Protein AF-A0A352PL36-F1 (afdb_monomer_lite)

Structure (mmCIF, N/CA/C/O backbone):
data_AF-A0A352PL36-F1
#
_entry.id   AF-A0A352PL36-F1
#
loop_
_atom_site.group_PDB
_atom_site.id
_atom_site.type_symbol
_atom_site.label_atom_id
_atom_site.label_alt_id
_atom_site.label_comp_id
_atom_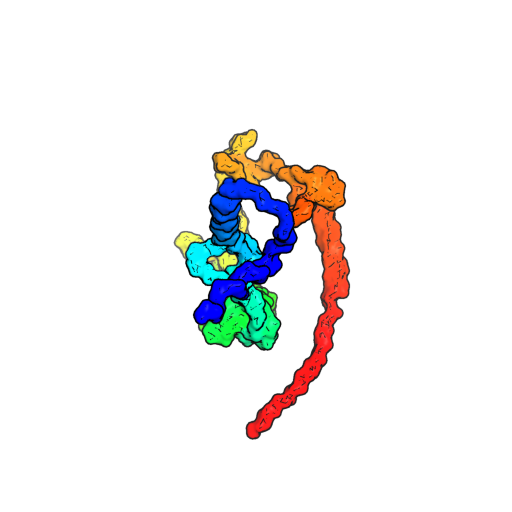site.label_asym_id
_atom_site.label_entity_id
_atom_site.label_seq_id
_atom_site.pdbx_PDB_ins_code
_atom_site.Cartn_x
_atom_site.Cartn_y
_atom_site.Cartn_z
_atom_site.occupancy
_atom_site.B_iso_or_equiv
_atom_site.auth_seq_id
_atom_site.auth_comp_id
_atom_site.auth_asym_id
_atom_site.auth_atom_id
_atom_site.pdbx_PDB_model_num
ATOM 1 N N . MET A 1 1 ? -59.234 -20.095 -55.757 1.00 45.38 1 MET A N 1
ATOM 2 C CA . MET A 1 1 ? -58.600 -19.183 -54.781 1.00 45.38 1 MET A CA 1
ATOM 3 C C . MET A 1 1 ? -58.686 -19.813 -53.395 1.00 45.38 1 MET A C 1
ATOM 5 O O . MET A 1 1 ? -59.510 -19.426 -52.582 1.00 45.38 1 MET A O 1
ATOM 9 N N . GLN A 1 2 ? -57.888 -20.856 -53.171 1.00 44.53 2 GLN A N 1
ATOM 10 C CA . GLN A 1 2 ? -57.700 -21.508 -51.876 1.00 44.53 2 GLN A CA 1
ATOM 11 C C . GLN A 1 2 ? -56.261 -21.219 -51.458 1.00 44.53 2 GLN A C 1
ATOM 13 O O . GLN A 1 2 ? -55.352 -21.475 -52.244 1.00 44.53 2 GLN A O 1
ATOM 18 N N . GLY A 1 3 ? -56.061 -20.679 -50.257 1.00 46.00 3 GLY A N 1
ATOM 19 C CA . GLY A 1 3 ? -54.732 -20.595 -49.653 1.00 46.00 3 GLY A CA 1
ATOM 20 C C . GLY A 1 3 ? -54.421 -19.266 -48.982 1.00 46.00 3 GLY A C 1
ATOM 21 O O . GLY A 1 3 ? -53.590 -18.539 -49.501 1.00 46.00 3 GLY A O 1
ATOM 22 N N . GLN A 1 4 ? -55.032 -18.981 -47.824 1.00 44.59 4 GLN A N 1
ATOM 23 C CA . GLN A 1 4 ? -54.500 -18.037 -46.821 1.00 44.59 4 GLN A CA 1
ATOM 24 C C . GLN A 1 4 ? -54.999 -18.350 -45.393 1.00 44.59 4 GLN A C 1
ATOM 26 O O . GLN A 1 4 ? -55.425 -17.455 -44.675 1.00 44.59 4 GLN A O 1
ATOM 31 N N . GLU A 1 5 ? -54.947 -19.607 -44.934 1.00 44.19 5 GLU A N 1
ATOM 32 C CA . GLU A 1 5 ? -55.403 -19.914 -43.560 1.00 44.19 5 GLU A CA 1
ATOM 33 C C . GLU A 1 5 ? -54.558 -20.963 -42.819 1.00 44.19 5 GLU A C 1
ATOM 35 O O . GLU A 1 5 ? -55.072 -21.825 -42.115 1.00 44.19 5 GLU A O 1
ATOM 40 N N . GLN A 1 6 ? -53.227 -20.910 -42.958 1.00 48.66 6 GLN A N 1
ATOM 41 C CA . GLN A 1 6 ? -52.334 -21.861 -42.269 1.00 48.66 6 GLN A CA 1
ATOM 42 C C . GLN A 1 6 ? -51.060 -21.255 -41.653 1.00 48.66 6 GLN A C 1
ATOM 44 O O . GLN A 1 6 ? -50.115 -21.978 -41.354 1.00 48.66 6 GLN A O 1
ATOM 49 N N . ALA A 1 7 ? -51.035 -19.948 -41.369 1.00 48.19 7 ALA A N 1
ATOM 50 C CA . ALA A 1 7 ? -49.842 -19.270 -40.835 1.00 48.19 7 ALA A CA 1
ATOM 51 C C . ALA A 1 7 ? -49.940 -18.792 -39.367 1.00 48.19 7 ALA A C 1
ATOM 53 O O . ALA A 1 7 ? -49.218 -17.878 -38.979 1.00 48.19 7 ALA A O 1
ATOM 54 N N . ALA A 1 8 ? -50.798 -19.382 -38.523 1.00 48.72 8 ALA A N 1
ATOM 55 C CA . ALA A 1 8 ? -50.985 -18.896 -37.143 1.00 48.72 8 ALA A CA 1
ATOM 56 C C . ALA A 1 8 ? -51.117 -19.996 -36.072 1.00 48.72 8 ALA A C 1
ATOM 58 O O . ALA A 1 8 ? -51.978 -19.901 -35.193 1.00 48.72 8 ALA A O 1
ATOM 59 N N . LYS A 1 9 ? -50.288 -21.052 -36.112 1.00 46.72 9 LYS A N 1
ATOM 60 C CA . LYS A 1 9 ? -50.357 -22.104 -35.075 1.00 46.72 9 LYS A CA 1
ATOM 61 C C . LYS A 1 9 ? -49.126 -22.377 -34.214 1.00 46.72 9 LYS A C 1
ATOM 63 O O . LYS A 1 9 ? -49.327 -22.985 -33.175 1.00 46.72 9 LYS A O 1
ATOM 68 N N . ASN A 1 10 ? -47.929 -21.849 -34.482 1.00 45.78 10 ASN A N 1
ATOM 69 C CA . ASN A 1 10 ? -46.760 -22.219 -33.662 1.00 45.78 10 ASN A CA 1
ATOM 70 C C . ASN A 1 10 ? -46.005 -21.011 -33.082 1.00 45.78 10 ASN A C 1
ATOM 72 O O . ASN A 1 10 ? -44.947 -20.632 -33.575 1.00 45.78 10 ASN A O 1
ATOM 76 N N . CYS A 1 11 ? -46.524 -20.433 -31.991 1.00 43.16 11 CYS A N 1
ATOM 77 C CA . CYS A 1 11 ? -45.718 -19.630 -31.065 1.00 43.16 11 CYS A CA 1
ATOM 78 C C . CYS A 1 11 ? -45.259 -20.544 -29.917 1.00 43.16 11 CYS A C 1
ATOM 80 O O . CYS A 1 11 ? -46.015 -20.826 -28.993 1.00 43.16 11 CYS A O 1
ATOM 82 N N . VAL A 1 12 ? -44.024 -21.039 -30.008 1.00 50.44 12 VAL A N 1
ATOM 83 C CA . VAL A 1 12 ? -43.451 -22.107 -29.158 1.00 50.44 12 VAL A CA 1
ATOM 84 C C . VAL A 1 12 ? -43.180 -21.667 -27.704 1.00 50.44 12 VAL A C 1
ATOM 86 O O . VAL A 1 12 ? -42.815 -22.483 -26.868 1.00 50.44 12 VAL A O 1
ATOM 89 N N . TYR A 1 13 ? -43.380 -20.392 -27.357 1.00 50.03 13 TYR A N 1
ATOM 90 C CA . TYR A 1 13 ? -43.020 -19.865 -26.032 1.00 50.03 13 TYR A CA 1
ATOM 91 C C . TYR A 1 13 ? -44.170 -19.752 -25.023 1.00 50.03 13 TYR A C 1
ATOM 93 O O . TYR A 1 13 ? -43.923 -19.390 -23.873 1.00 50.03 13 TYR A O 1
ATOM 101 N N . CYS A 1 14 ? -45.400 -20.095 -25.407 1.00 42.59 14 CYS A N 1
ATOM 102 C CA . CYS A 1 14 ? -46.564 -20.004 -24.528 1.00 42.59 14 CYS A CA 1
ATOM 103 C C . CYS A 1 14 ? -47.274 -21.363 -24.489 1.00 42.59 14 CYS A C 1
ATOM 105 O O . CYS A 1 14 ? -48.174 -21.611 -25.286 1.00 42.59 14 CYS A O 1
ATOM 107 N N . GLY A 1 15 ? -46.858 -22.257 -23.590 1.00 44.31 15 GLY A N 1
ATOM 108 C CA . GLY A 1 15 ? -47.554 -23.520 -23.324 1.00 44.31 15 GLY A CA 1
ATOM 109 C C . GLY A 1 15 ? -48.885 -23.287 -22.605 1.00 44.31 15 GLY A C 1
ATOM 110 O O . GLY A 1 15 ? -48.986 -23.546 -21.413 1.00 44.31 15 GLY A O 1
ATOM 111 N N . PHE A 1 16 ? -49.874 -22.749 -23.316 1.00 45.00 16 PHE A N 1
ATOM 112 C CA . PHE A 1 16 ? -51.250 -22.603 -22.848 1.00 45.00 16 PHE A CA 1
ATOM 113 C C . PHE A 1 16 ? -52.174 -23.330 -23.827 1.00 45.00 16 PHE A C 1
ATOM 115 O O . PHE A 1 16 ? -52.354 -22.893 -24.967 1.00 45.00 16 PHE A O 1
ATOM 122 N N . GLU A 1 17 ? -52.725 -24.459 -23.382 1.00 42.03 17 GLU A N 1
ATOM 123 C CA . GLU A 1 17 ? -53.805 -25.160 -24.073 1.00 42.03 17 GLU A CA 1
ATOM 124 C C . GLU A 1 17 ? -55.061 -24.278 -24.052 1.00 42.03 17 GLU A C 1
ATOM 126 O O . GLU A 1 17 ? -55.453 -23.721 -23.024 1.00 42.03 17 GLU A O 1
ATOM 131 N N . ARG A 1 18 ? -55.620 -24.061 -25.244 1.00 51.69 18 ARG A N 1
ATOM 132 C CA . ARG A 1 18 ? -56.802 -23.237 -25.490 1.00 51.69 18 ARG A CA 1
ATOM 133 C C . ARG A 1 18 ? -58.032 -24.116 -25.329 1.00 51.69 18 ARG A C 1
ATOM 135 O O . ARG A 1 18 ? -58.375 -24.740 -26.317 1.00 51.69 18 ARG A O 1
ATOM 142 N N . ASP A 1 19 ? -58.703 -24.107 -24.183 1.00 46.19 19 ASP A N 1
ATOM 143 C CA . ASP A 1 19 ? -60.103 -24.571 -24.152 1.00 46.19 19 ASP A CA 1
ATOM 144 C C . ASP A 1 19 ? -61.053 -23.768 -23.247 1.00 46.19 19 ASP A C 1
ATOM 146 O O . ASP A 1 19 ? -62.258 -23.935 -23.364 1.00 46.19 19 ASP A O 1
ATOM 150 N N . ASP A 1 20 ? -60.586 -22.773 -22.483 1.00 46.41 20 ASP A N 1
ATOM 151 C CA . ASP A 1 20 ? -61.491 -21.907 -21.708 1.00 46.41 20 ASP A CA 1
ATOM 152 C C . ASP A 1 20 ? -61.190 -20.415 -21.905 1.00 46.41 20 ASP A C 1
ATOM 154 O O . ASP A 1 20 ? -60.417 -19.804 -21.167 1.00 46.41 20 ASP A O 1
ATOM 158 N N . MET A 1 21 ? -61.836 -19.780 -22.890 1.00 44.69 21 MET A N 1
ATOM 159 C CA . MET A 1 21 ? -61.968 -18.317 -22.913 1.00 44.69 21 MET A CA 1
ATOM 160 C C . MET A 1 21 ? -63.363 -17.852 -23.352 1.00 44.69 21 MET A C 1
ATOM 162 O O . MET A 1 21 ? -63.732 -17.919 -24.523 1.00 44.69 21 MET A O 1
ATOM 166 N N . LYS A 1 22 ? -64.096 -17.279 -22.386 1.00 44.59 22 LYS A N 1
ATOM 167 C CA . LYS A 1 22 ? -65.152 -16.262 -22.566 1.00 44.59 22 LYS A CA 1
ATOM 168 C C . LYS A 1 22 ? -64.548 -14.838 -22.424 1.00 44.59 22 LYS A C 1
ATOM 170 O O . LYS A 1 22 ? -63.419 -14.715 -21.953 1.00 44.59 22 LYS A O 1
ATOM 175 N N . PRO A 1 23 ? -65.222 -13.761 -22.886 1.00 58.69 23 PRO A N 1
ATOM 176 C CA . PRO A 1 23 ? -64.568 -12.824 -23.804 1.00 58.69 23 PRO A CA 1
ATOM 177 C C . PRO A 1 23 ? -64.153 -11.435 -23.252 1.00 58.69 23 PRO A C 1
ATOM 179 O O . PRO A 1 23 ? -64.737 -10.880 -22.328 1.00 58.69 23 PRO A O 1
ATOM 182 N N . ALA A 1 24 ? -63.184 -10.856 -23.976 1.00 52.97 24 ALA A N 1
ATOM 183 C CA . ALA A 1 24 ? -63.159 -9.492 -24.542 1.00 52.97 24 ALA A CA 1
ATOM 184 C C . ALA A 1 24 ? -62.523 -8.269 -23.842 1.00 52.97 24 ALA A C 1
ATOM 186 O O . ALA A 1 24 ? -62.337 -7.283 -24.549 1.00 52.97 24 ALA A O 1
ATOM 187 N N . TRP A 1 25 ? -62.067 -8.275 -22.582 1.00 48.81 25 TRP A N 1
ATOM 188 C CA . TRP A 1 25 ? -61.448 -7.045 -22.008 1.00 48.81 25 TRP A CA 1
ATOM 189 C C . TRP A 1 25 ? -59.988 -7.151 -21.536 1.00 48.81 25 TRP A C 1
ATOM 191 O O . TRP A 1 25 ? -59.356 -6.137 -21.245 1.00 48.81 25 TRP A O 1
ATOM 201 N N . THR A 1 26 ? -59.377 -8.336 -21.543 1.00 52.84 26 THR A N 1
ATOM 202 C CA . THR A 1 26 ? -58.004 -8.537 -21.028 1.00 52.84 26 THR A CA 1
ATOM 203 C C . THR A 1 26 ? -56.895 -8.439 -22.085 1.00 52.84 26 THR A C 1
ATOM 205 O O . THR A 1 26 ? -55.716 -8.357 -21.738 1.00 52.84 26 THR A O 1
ATOM 208 N N . GLY A 1 27 ? -57.239 -8.372 -23.377 1.00 50.94 27 GLY A N 1
ATOM 209 C CA . GLY A 1 27 ? -56.257 -8.377 -24.471 1.00 50.94 27 GLY A CA 1
ATOM 210 C C . GLY A 1 27 ? -55.422 -7.094 -24.604 1.00 50.94 27 GLY A C 1
ATOM 211 O O . GLY A 1 27 ? -54.246 -7.155 -24.964 1.00 50.94 27 GLY A O 1
ATOM 212 N N . ILE A 1 28 ? -55.987 -5.927 -24.274 1.00 54.34 28 ILE A N 1
ATOM 213 C CA . ILE A 1 28 ? -55.302 -4.635 -24.477 1.00 54.34 28 ILE A CA 1
ATOM 214 C C . ILE A 1 28 ? -54.266 -4.366 -23.367 1.00 54.34 28 ILE A C 1
ATOM 216 O O . ILE A 1 28 ? -53.160 -3.903 -23.653 1.00 54.34 28 ILE A O 1
ATOM 220 N N . LEU A 1 29 ? -54.555 -4.745 -22.115 1.00 53.50 29 LEU A N 1
ATOM 221 C CA . LEU A 1 29 ? -53.606 -4.613 -20.998 1.00 53.50 29 LEU A CA 1
ATOM 222 C C . LEU A 1 29 ? -52.432 -5.602 -21.096 1.00 53.50 29 LEU A C 1
ATOM 224 O O . LEU A 1 29 ? -51.298 -5.239 -20.774 1.00 53.50 29 LEU A O 1
ATOM 228 N N . ALA A 1 30 ? -52.662 -6.808 -21.626 1.00 53.59 30 ALA A N 1
ATOM 229 C CA . ALA A 1 30 ? -51.597 -7.787 -21.853 1.00 53.59 30 ALA A CA 1
ATOM 230 C C . ALA A 1 30 ? -50.553 -7.291 -22.876 1.00 53.59 30 ALA A C 1
ATOM 232 O O . ALA A 1 30 ? -49.354 -7.531 -22.716 1.00 53.59 30 ALA A O 1
ATOM 233 N N . CYS A 1 31 ? -50.975 -6.522 -23.885 1.00 53.22 31 CYS A N 1
ATOM 234 C CA . CYS A 1 31 ? -50.074 -6.006 -24.917 1.00 53.22 31 CYS A CA 1
ATOM 235 C C . CYS A 1 31 ? -49.221 -4.816 -24.420 1.00 53.22 31 CYS A C 1
ATOM 237 O O . CYS A 1 31 ? -48.030 -4.721 -24.734 1.00 53.22 31 CYS A O 1
ATOM 239 N N . ALA A 1 32 ? -49.782 -3.947 -23.569 1.00 58.84 32 ALA A N 1
ATOM 240 C CA . ALA A 1 32 ? -49.046 -2.842 -22.948 1.00 58.84 32 ALA A CA 1
ATOM 241 C C . ALA A 1 32 ? -48.021 -3.329 -21.904 1.00 58.84 32 ALA A C 1
ATOM 243 O O . ALA A 1 32 ? -46.873 -2.877 -21.913 1.00 58.84 32 ALA A O 1
ATOM 244 N N . ALA A 1 33 ? -48.384 -4.308 -21.065 1.00 58.31 33 ALA A N 1
ATOM 245 C CA . ALA A 1 33 ? -47.464 -4.915 -20.100 1.00 58.31 33 ALA A CA 1
ATOM 246 C C . ALA A 1 33 ? -46.297 -5.640 -20.794 1.00 58.31 33 ALA A C 1
ATOM 248 O O . ALA A 1 33 ? -45.146 -5.506 -20.375 1.00 58.31 33 ALA A O 1
ATOM 249 N N . CYS A 1 34 ? -46.553 -6.322 -21.916 1.00 54.84 34 CYS A N 1
ATOM 250 C CA . CYS A 1 34 ? -45.500 -6.978 -22.691 1.00 54.84 34 CYS A CA 1
ATOM 251 C C . CYS A 1 34 ? -44.537 -5.965 -23.345 1.00 54.84 34 CYS A C 1
ATOM 253 O O . CYS A 1 34 ? -43.327 -6.199 -23.388 1.00 54.84 34 CYS A O 1
ATOM 255 N N . ARG A 1 35 ? -45.034 -4.794 -23.779 1.00 59.81 35 ARG A N 1
ATOM 256 C CA . ARG A 1 35 ? -44.193 -3.683 -24.264 1.00 59.81 35 ARG A CA 1
ATOM 257 C C . ARG A 1 35 ? -43.345 -3.054 -23.153 1.00 59.81 35 ARG A C 1
ATOM 259 O O . ARG A 1 35 ? -42.184 -2.739 -23.403 1.00 59.81 35 ARG A O 1
ATOM 266 N N . ILE A 1 36 ? -43.873 -2.921 -21.934 1.00 62.84 36 ILE A N 1
ATOM 267 C CA . ILE A 1 36 ? -43.121 -2.409 -20.773 1.00 62.84 36 ILE A CA 1
ATOM 268 C C . ILE A 1 36 ? -42.044 -3.409 -20.328 1.00 62.84 36 ILE A C 1
ATOM 270 O O . ILE A 1 36 ? -40.911 -3.004 -20.083 1.00 62.84 36 ILE A O 1
ATOM 274 N N . ILE A 1 37 ? -42.336 -4.714 -20.306 1.00 60.31 37 ILE A N 1
ATOM 275 C CA . ILE A 1 37 ? -41.343 -5.758 -19.997 1.00 60.31 37 ILE A CA 1
ATOM 276 C C . ILE A 1 37 ? -40.229 -5.780 -21.059 1.00 60.31 37 ILE A C 1
ATOM 278 O O . ILE A 1 37 ? -39.050 -5.830 -20.709 1.00 60.31 37 ILE A O 1
ATOM 282 N N . LEU A 1 38 ? -40.563 -5.640 -22.348 1.00 56.88 38 LEU A N 1
ATOM 283 C CA . LEU A 1 38 ? -39.568 -5.524 -23.424 1.00 56.88 38 LEU A CA 1
ATOM 284 C C . LEU A 1 38 ? -38.726 -4.240 -23.330 1.00 56.88 38 LEU A C 1
ATOM 286 O O . LEU A 1 38 ? -37.534 -4.265 -23.646 1.00 56.88 38 LEU A O 1
ATOM 290 N N . LEU A 1 39 ? -39.304 -3.129 -22.864 1.00 57.22 39 LEU A N 1
ATOM 291 C CA . LEU A 1 39 ? -38.561 -1.896 -22.598 1.00 57.22 39 LEU A CA 1
ATOM 292 C C . LEU A 1 39 ? -37.648 -2.037 -21.370 1.00 57.22 39 LEU A C 1
ATOM 294 O O . LEU A 1 39 ? -36.491 -1.634 -21.442 1.00 57.22 39 LEU A O 1
ATOM 298 N N . LEU A 1 40 ? -38.086 -2.689 -20.290 1.00 54.28 40 LEU A N 1
ATOM 299 C CA . LEU A 1 40 ? -37.265 -2.920 -19.093 1.00 54.28 40 LEU A CA 1
ATOM 300 C C . LEU A 1 40 ? -36.095 -3.889 -19.345 1.00 54.28 40 LEU A C 1
ATOM 302 O O . LEU A 1 40 ? -35.005 -3.678 -18.814 1.00 54.28 40 LEU A O 1
ATOM 306 N N . VAL A 1 41 ? -36.252 -4.882 -20.229 1.00 53.03 41 VAL A N 1
ATOM 307 C CA . VAL A 1 41 ? -35.139 -5.745 -20.686 1.00 53.03 41 VAL A CA 1
ATOM 308 C C . VAL A 1 41 ? -34.099 -4.951 -21.497 1.00 53.03 41 VAL A C 1
ATOM 310 O O . VAL A 1 41 ? -32.911 -5.282 -21.473 1.00 53.03 41 VAL A O 1
ATOM 313 N N . LYS A 1 42 ? -34.501 -3.853 -22.150 1.00 52.34 42 LYS A N 1
ATOM 314 C CA . LYS A 1 42 ? -33.605 -2.959 -22.905 1.00 52.34 42 LYS A CA 1
ATOM 315 C C . LYS A 1 42 ? -32.743 -2.044 -22.019 1.00 52.34 42 LYS A C 1
ATOM 317 O O . LYS A 1 42 ? -31.717 -1.566 -22.492 1.00 52.34 42 LYS A O 1
ATOM 322 N N . PHE A 1 43 ? -33.096 -1.836 -20.746 1.00 54.53 43 PHE A N 1
ATOM 323 C CA . PHE A 1 43 ? -32.428 -0.866 -19.857 1.00 54.53 43 PHE A CA 1
ATOM 324 C C . PHE A 1 43 ? -31.433 -1.461 -18.842 1.00 54.53 43 PHE A C 1
ATOM 326 O O . PHE A 1 43 ? -30.885 -0.728 -18.020 1.00 54.53 43 PHE A O 1
ATOM 333 N N . GLY A 1 44 ? -31.135 -2.764 -18.899 1.00 56.06 44 GLY A N 1
ATOM 334 C CA . GLY A 1 44 ? -30.363 -3.435 -17.843 1.00 56.06 44 GLY A CA 1
ATOM 335 C C . GLY A 1 44 ? -29.281 -4.412 -18.293 1.00 56.06 44 GLY A C 1
ATOM 336 O O . GLY A 1 44 ? -28.876 -5.249 -17.486 1.00 56.06 44 GLY A O 1
ATOM 337 N N . LEU A 1 45 ? -28.806 -4.362 -19.542 1.00 64.19 45 LEU A N 1
ATOM 338 C CA . LEU A 1 45 ? -27.765 -5.285 -20.012 1.00 64.19 45 LEU A CA 1
ATOM 339 C C . LEU A 1 45 ? -26.404 -4.924 -19.400 1.00 64.19 45 LEU A C 1
ATOM 341 O O . LEU A 1 45 ? -25.568 -4.236 -19.981 1.00 64.19 45 LEU A O 1
ATOM 345 N N . ARG A 1 46 ? -26.192 -5.399 -18.172 1.00 66.50 46 ARG A N 1
ATOM 346 C CA . ARG A 1 46 ? -24.879 -5.479 -17.543 1.00 66.50 46 ARG A CA 1
ATOM 347 C C . ARG A 1 46 ? -24.042 -6.503 -18.304 1.00 66.50 46 ARG A C 1
ATOM 349 O O . ARG A 1 46 ? -24.543 -7.561 -18.680 1.00 66.50 46 ARG A O 1
ATOM 356 N N . CYS A 1 47 ? -22.761 -6.207 -18.499 1.00 65.69 47 CYS A N 1
ATOM 357 C CA . CYS A 1 47 ? -21.811 -7.178 -19.035 1.00 65.69 47 CYS A CA 1
ATOM 358 C C . CYS A 1 47 ? -21.874 -8.485 -18.228 1.00 65.69 47 CYS A C 1
ATOM 360 O O . CYS A 1 47 ? -21.733 -8.456 -17.005 1.00 65.69 47 CYS A O 1
ATOM 362 N N . ALA A 1 48 ? -22.037 -9.624 -18.902 1.00 64.44 48 ALA A N 1
ATOM 363 C CA . ALA A 1 48 ? -22.163 -10.935 -18.265 1.00 64.44 48 ALA A CA 1
ATOM 364 C C . ALA A 1 48 ? -20.922 -11.324 -17.439 1.00 64.44 48 ALA A C 1
ATOM 366 O O . ALA A 1 48 ? -21.028 -12.102 -16.494 1.00 64.44 48 ALA A O 1
ATOM 367 N N . LEU A 1 49 ? -19.751 -10.762 -17.767 1.00 60.16 49 LEU A N 1
ATOM 368 C CA . LEU A 1 49 ? -18.492 -11.065 -17.087 1.00 60.16 49 LEU A CA 1
ATOM 369 C C . LEU A 1 49 ? -18.200 -10.122 -15.909 1.00 60.16 49 LEU A C 1
ATOM 371 O O . LEU A 1 49 ? -17.825 -10.575 -14.829 1.00 60.16 49 LEU A O 1
ATOM 375 N N . CYS A 1 50 ? -18.326 -8.806 -16.108 1.00 68.81 50 CYS A N 1
ATOM 376 C CA . CYS A 1 50 ? -17.915 -7.812 -15.106 1.00 68.81 50 CYS A CA 1
ATOM 377 C C . CYS A 1 50 ? -19.074 -7.097 -14.405 1.00 68.81 50 CYS A C 1
ATOM 379 O O . CYS A 1 50 ? -18.835 -6.352 -13.457 1.00 68.81 50 CYS A O 1
ATOM 381 N N . GLY A 1 51 ? -20.314 -7.286 -14.861 1.00 64.69 51 GLY A N 1
ATOM 382 C CA . GLY A 1 51 ? -21.506 -6.671 -14.282 1.00 64.69 51 GLY A CA 1
ATOM 383 C C . GLY A 1 51 ? -21.635 -5.159 -14.507 1.00 64.69 51 GLY A C 1
ATOM 384 O O . GLY A 1 51 ? -22.576 -4.561 -13.991 1.00 64.69 51 GLY A O 1
ATOM 385 N N . LYS A 1 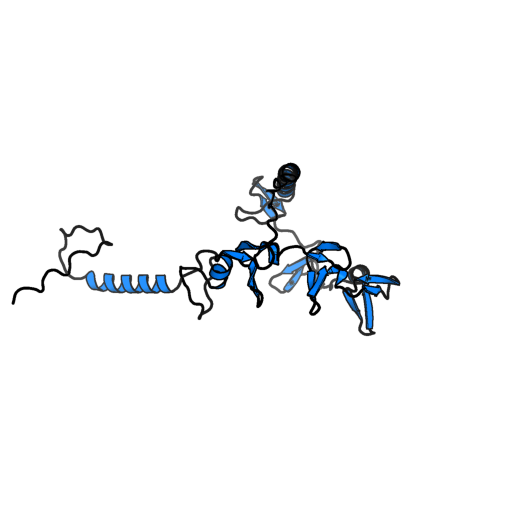52 ? -20.717 -4.522 -15.248 1.00 74.12 52 LYS A N 1
ATOM 386 C CA . LYS A 1 52 ? -20.777 -3.082 -15.536 1.00 74.12 52 LYS A CA 1
ATOM 387 C C . LYS A 1 52 ? -21.865 -2.769 -16.559 1.00 74.12 52 LYS A C 1
ATOM 389 O O . LYS A 1 52 ? -22.046 -3.516 -17.522 1.00 74.12 52 LYS A O 1
ATOM 394 N N . THR A 1 53 ? -22.551 -1.650 -16.353 1.00 70.75 53 THR A N 1
ATOM 395 C CA . THR A 1 53 ? -23.399 -1.015 -17.364 1.00 70.75 53 THR A CA 1
ATOM 396 C C . THR A 1 53 ? -22.514 -0.251 -18.351 1.00 70.75 53 THR A C 1
ATOM 398 O O . THR A 1 53 ? -21.614 0.462 -17.902 1.00 70.75 53 THR A O 1
ATOM 401 N N . PRO A 1 54 ? -22.721 -0.403 -19.665 1.00 62.19 54 PRO A N 1
ATOM 402 C CA . PRO A 1 54 ? -21.947 0.329 -20.659 1.00 62.19 54 PRO A CA 1
ATOM 403 C C . PRO A 1 54 ? -22.123 1.841 -20.580 1.00 62.19 54 PRO A C 1
ATOM 405 O O . PRO A 1 54 ? -23.204 2.337 -20.266 1.00 62.19 54 PRO A O 1
ATOM 408 N N . GLU A 1 55 ? -21.079 2.566 -20.976 1.00 68.06 55 GLU A N 1
ATOM 409 C CA . GLU A 1 55 ? -21.220 3.952 -21.419 1.00 68.06 55 GLU A CA 1
ATOM 410 C C . GLU A 1 55 ? -21.991 3.990 -22.751 1.00 68.06 55 GLU A C 1
ATOM 412 O O . GLU A 1 55 ? -21.926 3.039 -23.539 1.00 68.06 55 GLU A O 1
ATOM 417 N N . LYS A 1 56 ? -22.737 5.083 -22.983 1.00 57.56 56 LYS A N 1
ATOM 418 C CA . LYS A 1 56 ? -23.856 5.226 -23.943 1.00 57.56 56 LYS A CA 1
ATOM 419 C C . LYS A 1 56 ? -23.606 4.833 -25.417 1.00 57.56 56 LYS A C 1
ATOM 421 O O . LYS A 1 56 ? -24.563 4.861 -26.174 1.00 57.56 56 LYS A O 1
ATOM 426 N N . ASN A 1 57 ? -22.405 4.416 -25.825 1.00 57.22 57 ASN A N 1
ATOM 427 C CA . ASN A 1 57 ? -22.059 4.095 -27.218 1.00 57.22 57 ASN A CA 1
ATOM 428 C C . ASN A 1 57 ? -21.255 2.793 -27.425 1.00 57.22 57 ASN A C 1
ATOM 430 O O . ASN A 1 57 ? -20.775 2.550 -28.531 1.00 57.22 57 ASN A O 1
ATOM 434 N N . SER A 1 58 ? -21.078 1.944 -26.407 1.00 59.69 58 SER A N 1
ATOM 435 C CA . SER A 1 58 ? -20.318 0.693 -26.604 1.00 59.69 58 SER A CA 1
ATOM 436 C C . SER A 1 58 ? -21.176 -0.402 -27.251 1.00 59.69 58 SER A C 1
ATOM 438 O O . SER A 1 58 ? -22.278 -0.716 -26.793 1.00 59.69 58 SER A O 1
ATOM 440 N N . LYS A 1 59 ? -20.674 -0.985 -28.346 1.00 60.59 59 LYS A N 1
ATOM 441 C CA . LYS A 1 59 ? -21.326 -2.107 -29.030 1.00 60.59 59 LYS A CA 1
ATOM 442 C C . LYS A 1 59 ? -21.242 -3.344 -28.136 1.00 60.59 59 LYS A C 1
ATOM 444 O O . LYS A 1 59 ? -20.162 -3.744 -27.724 1.00 60.59 59 LYS A O 1
ATOM 449 N N . PHE A 1 60 ? -22.389 -3.949 -27.851 1.00 56.56 60 PHE A N 1
ATOM 450 C CA . PHE A 1 60 ? -22.475 -5.230 -27.161 1.00 56.56 60 PHE A CA 1
ATOM 451 C C . PHE A 1 60 ? -22.590 -6.342 -28.200 1.00 56.56 60 PHE A C 1
ATOM 453 O O . PHE A 1 60 ? -23.657 -6.533 -28.783 1.00 56.56 60 PHE A O 1
ATOM 460 N N . GLN A 1 61 ? -21.519 -7.098 -28.414 1.00 59.66 61 GLN A N 1
ATOM 461 C CA . GLN A 1 61 ? -21.622 -8.413 -29.039 1.00 59.66 61 GLN A CA 1
ATOM 462 C C . GLN A 1 61 ? -21.614 -9.467 -27.921 1.00 59.66 61 GLN A C 1
ATOM 464 O O . GLN A 1 61 ? -20.847 -9.390 -26.963 1.00 59.66 61 GLN A O 1
ATOM 469 N N . ASN A 1 62 ? -22.548 -10.420 -27.968 1.00 62.72 62 ASN A N 1
ATOM 470 C CA . ASN A 1 62 ? -22.609 -11.564 -27.044 1.00 62.72 62 ASN A CA 1
ATOM 471 C C . ASN A 1 62 ? -22.674 -11.240 -25.531 1.00 62.72 62 ASN A C 1
ATOM 473 O O . ASN A 1 62 ? -22.138 -11.987 -24.715 1.00 62.72 62 ASN A O 1
ATOM 477 N N . ARG A 1 63 ? -23.357 -10.159 -25.117 1.00 68.62 63 ARG A N 1
ATOM 478 C CA . ARG A 1 63 ? -23.519 -9.761 -23.692 1.00 68.62 63 ARG A CA 1
ATOM 479 C C . ARG A 1 63 ? -22.210 -9.419 -22.954 1.00 68.62 63 ARG A C 1
ATOM 481 O O . ARG A 1 63 ? -22.217 -9.322 -21.724 1.00 68.62 63 ARG A O 1
ATOM 488 N N . LEU A 1 64 ? -21.105 -9.190 -23.659 1.00 61.72 64 LEU A N 1
ATOM 489 C CA . LEU A 1 64 ? -19.849 -8.720 -23.074 1.00 61.72 64 LEU A CA 1
ATOM 490 C C . LEU A 1 64 ? -19.637 -7.241 -23.414 1.00 61.72 64 LEU A C 1
ATOM 492 O O . LEU A 1 64 ? -19.955 -6.804 -24.514 1.00 61.72 64 LEU A O 1
ATOM 496 N N . CYS A 1 65 ? -19.118 -6.461 -22.462 1.00 68.06 65 CYS A N 1
ATOM 497 C CA . CYS A 1 65 ? -18.615 -5.124 -22.781 1.00 68.06 65 CYS A CA 1
ATOM 498 C C . CYS A 1 65 ? -17.293 -5.242 -23.546 1.00 68.06 65 CYS A C 1
ATOM 500 O O . CYS A 1 65 ? -16.577 -6.222 -23.353 1.00 68.06 65 CYS A O 1
ATOM 502 N N . GLU A 1 66 ? -16.930 -4.220 -24.316 1.00 67.75 66 GLU A N 1
ATOM 503 C CA . GLU A 1 66 ? -15.722 -4.195 -25.156 1.00 67.75 66 GLU A CA 1
ATOM 504 C C . GLU A 1 66 ? -14.441 -4.581 -24.386 1.00 67.75 66 GLU A C 1
ATOM 506 O O . GLU A 1 66 ? -13.665 -5.420 -24.837 1.00 67.75 66 GLU A O 1
ATOM 511 N N . ASP A 1 67 ? -14.274 -4.098 -23.148 1.00 63.44 67 ASP A N 1
ATOM 512 C CA . ASP A 1 67 ? -13.169 -4.516 -22.268 1.00 63.44 67 ASP A CA 1
ATOM 513 C C . ASP A 1 67 ? -13.184 -6.019 -21.937 1.00 63.44 67 ASP A C 1
ATOM 515 O O . ASP A 1 67 ? -12.143 -6.670 -21.868 1.00 63.44 67 ASP A O 1
ATOM 519 N N . CYS A 1 68 ? -14.362 -6.588 -21.674 1.00 63.03 68 CYS A N 1
ATOM 520 C CA . CYS A 1 68 ? -14.511 -8.001 -21.320 1.00 63.03 68 CYS A CA 1
ATOM 521 C C . CYS A 1 68 ? -14.471 -8.909 -22.541 1.00 63.03 68 CYS A C 1
ATOM 523 O O . CYS A 1 68 ? -14.044 -10.051 -22.417 1.00 63.03 68 CYS A O 1
ATOM 525 N N . GLU A 1 69 ? -14.870 -8.406 -23.701 1.00 68.00 69 GLU A N 1
ATOM 526 C CA . GLU A 1 69 ? -14.640 -9.052 -24.980 1.00 68.00 69 GLU A CA 1
ATOM 527 C C . GLU A 1 69 ? -13.130 -9.105 -25.260 1.00 68.00 69 GLU A C 1
ATOM 529 O O . GLU A 1 69 ? -12.586 -10.180 -25.486 1.00 68.00 69 GLU A O 1
ATOM 534 N N . LEU A 1 70 ? -12.398 -8.002 -25.073 1.00 59.44 70 LEU A N 1
ATOM 535 C CA . LEU A 1 70 ? -10.936 -7.967 -25.214 1.00 59.44 70 LEU A CA 1
ATOM 536 C C . LEU A 1 70 ? -10.197 -8.871 -24.212 1.00 59.44 70 LEU A C 1
ATOM 538 O O . LEU A 1 70 ? -9.216 -9.516 -24.584 1.00 59.44 70 LEU A O 1
ATOM 542 N N . ILE A 1 71 ? -10.651 -8.938 -22.957 1.00 58.00 71 ILE A N 1
ATOM 543 C CA . ILE A 1 71 ? -10.066 -9.814 -21.927 1.00 58.00 71 ILE A CA 1
ATOM 544 C C . ILE A 1 71 ? -10.492 -11.280 -22.133 1.00 58.00 71 ILE A C 1
ATOM 546 O O . ILE A 1 71 ? -9.725 -12.190 -21.813 1.00 58.00 71 ILE A O 1
ATOM 550 N N . GLY A 1 72 ? -11.692 -11.517 -22.664 1.00 60.19 72 GLY A N 1
ATOM 551 C CA . GLY A 1 72 ? -12.254 -12.840 -22.941 1.00 60.19 72 GLY A CA 1
ATOM 552 C C . GLY A 1 72 ? -11.692 -13.494 -24.203 1.00 60.19 72 GLY A C 1
ATOM 553 O O . GLY A 1 72 ? -11.635 -14.720 -24.278 1.00 60.19 72 GLY A O 1
ATOM 554 N N . VAL A 1 73 ? -11.204 -12.705 -25.162 1.00 65.44 73 VAL A N 1
ATOM 555 C CA . VAL A 1 73 ? -10.517 -13.222 -26.346 1.00 65.44 73 VAL A CA 1
ATOM 556 C C . VAL A 1 73 ? -9.117 -13.668 -25.936 1.00 65.44 73 VAL A C 1
ATOM 558 O O . VAL A 1 73 ? -8.195 -12.874 -25.735 1.00 65.44 73 VAL A O 1
ATOM 561 N N . SER A 1 74 ? -8.934 -14.979 -25.803 1.00 73.62 74 SER A N 1
ATOM 562 C CA . SER A 1 74 ? -7.597 -15.554 -25.755 1.00 73.62 74 SER A CA 1
ATOM 563 C C . SER A 1 74 ? -6.958 -15.439 -27.137 1.00 73.62 74 SER A C 1
ATOM 565 O O . SER A 1 74 ? -7.482 -15.990 -28.100 1.00 73.62 74 SER A O 1
ATOM 567 N N . ALA A 1 75 ? -5.807 -14.778 -27.236 1.00 81.00 75 ALA A N 1
ATOM 568 C CA . ALA A 1 75 ? -4.973 -14.838 -28.435 1.00 81.00 75 ALA A CA 1
ATOM 569 C C . ALA A 1 75 ? -3.542 -15.217 -28.078 1.00 81.00 75 ALA A C 1
ATOM 571 O O . ALA A 1 75 ? -3.119 -15.152 -26.916 1.00 81.00 75 ALA A O 1
ATOM 572 N N . ARG A 1 76 ? -2.787 -15.612 -29.104 1.00 74.75 76 ARG A N 1
ATOM 573 C CA . ARG A 1 76 ? -1.359 -15.884 -28.990 1.00 74.75 76 ARG A CA 1
ATOM 574 C C . ARG A 1 76 ? -0.641 -14.613 -28.530 1.00 74.75 76 ARG A C 1
ATOM 576 O O . ARG A 1 76 ? -0.685 -13.579 -29.190 1.00 74.75 76 ARG A O 1
ATOM 583 N N . CYS A 1 77 ? -0.013 -14.681 -27.361 1.00 82.56 77 CYS A N 1
ATOM 584 C CA . CYS A 1 77 ? 0.716 -13.559 -26.796 1.00 82.56 77 CYS A CA 1
ATOM 585 C C . CYS A 1 77 ? 2.010 -13.329 -27.579 1.00 82.56 77 CYS A C 1
ATOM 587 O O . CYS A 1 77 ? 2.867 -14.207 -27.590 1.00 82.56 77 CYS A O 1
ATOM 589 N N . PHE A 1 78 ? 2.212 -12.122 -28.101 1.00 85.31 78 PHE A N 1
ATOM 590 C CA . PHE A 1 78 ? 3.433 -11.717 -28.801 1.00 85.31 78 PHE A CA 1
ATOM 591 C C . PHE A 1 78 ? 4.703 -11.989 -27.976 1.00 85.31 78 PHE A C 1
ATOM 593 O O . PHE A 1 78 ? 5.704 -12.447 -28.504 1.00 85.31 78 PHE A O 1
ATOM 600 N N . ARG A 1 79 ? 4.652 -11.767 -26.653 1.00 78.12 79 ARG A N 1
ATOM 601 C CA . ARG A 1 79 ? 5.820 -11.948 -25.770 1.00 78.12 79 ARG A CA 1
ATOM 602 C C . ARG A 1 79 ? 6.183 -13.398 -25.442 1.00 78.12 79 ARG A C 1
ATOM 604 O O . ARG A 1 79 ? 7.354 -13.733 -25.473 1.00 78.12 79 ARG A O 1
ATOM 611 N N . CYS A 1 80 ? 5.221 -14.227 -25.030 1.00 80.19 80 CYS A N 1
ATOM 612 C CA . CYS A 1 80 ? 5.515 -15.596 -24.577 1.00 80.19 80 CYS A CA 1
ATOM 613 C C . CYS A 1 80 ? 5.089 -16.690 -25.558 1.00 80.19 80 CYS A C 1
ATOM 615 O O . CYS A 1 80 ? 5.266 -17.862 -25.248 1.00 80.19 80 CYS A O 1
ATOM 617 N N . GLY A 1 81 ? 4.455 -16.340 -26.678 1.00 78.75 81 GLY A N 1
ATOM 618 C CA . GLY A 1 81 ? 3.948 -17.292 -27.669 1.00 78.75 81 GLY A CA 1
ATOM 619 C C . GLY A 1 81 ? 2.734 -18.120 -27.227 1.00 78.75 81 GLY A C 1
ATOM 620 O O . GLY A 1 81 ? 2.192 -18.870 -28.030 1.00 78.75 81 GLY A O 1
ATOM 621 N N . LEU A 1 82 ? 2.264 -17.993 -25.980 1.00 70.62 82 LEU A N 1
ATOM 622 C CA . LEU A 1 82 ? 1.144 -18.785 -25.455 1.00 70.62 82 LEU A CA 1
ATOM 623 C C . LEU A 1 82 ? -0.209 -18.104 -25.705 1.00 70.62 82 LEU A C 1
ATOM 625 O O . LEU A 1 82 ? -0.328 -16.888 -25.542 1.00 70.62 82 LEU A O 1
ATOM 629 N N . CYS A 1 83 ? -1.244 -18.887 -26.023 1.00 76.88 83 CYS A N 1
ATOM 630 C CA . CYS A 1 83 ? -2.628 -18.411 -26.106 1.00 76.88 83 CYS A CA 1
ATOM 631 C C . CYS A 1 83 ? -3.186 -18.151 -24.702 1.00 76.88 83 CYS A C 1
ATOM 633 O O . CYS A 1 83 ? -3.332 -19.074 -23.901 1.00 76.88 83 CYS A O 1
ATOM 635 N N . ARG A 1 84 ? -3.447 -16.883 -24.370 1.00 80.62 84 ARG A N 1
ATOM 636 C CA . ARG A 1 84 ? -3.889 -16.447 -23.035 1.00 80.62 84 ARG A CA 1
ATOM 637 C C . ARG A 1 84 ? -4.816 -15.227 -23.138 1.00 80.62 84 ARG A C 1
ATOM 639 O O . ARG A 1 84 ? -4.745 -14.524 -24.145 1.00 80.62 84 ARG A O 1
ATOM 646 N N . PRO A 1 85 ? -5.613 -14.928 -22.092 1.00 81.44 85 PRO A N 1
ATOM 647 C CA . PRO A 1 85 ? -6.385 -13.687 -21.997 1.00 81.44 85 PRO A CA 1
ATOM 648 C C . PRO A 1 85 ? -5.516 -12.457 -22.271 1.00 81.44 85 PRO A C 1
ATOM 650 O O . PRO A 1 85 ? -4.466 -12.279 -21.631 1.00 81.44 85 PRO A O 1
ATOM 653 N N . ILE A 1 86 ? -5.922 -11.634 -23.236 1.00 84.69 86 ILE A N 1
ATOM 654 C CA . ILE A 1 86 ? -5.164 -10.463 -23.681 1.00 84.69 86 ILE A CA 1
ATOM 655 C C . ILE A 1 86 ? -5.378 -9.319 -22.687 1.00 84.69 86 ILE A C 1
ATOM 657 O O . ILE A 1 86 ? -6.492 -9.031 -22.271 1.00 84.69 86 ILE A O 1
ATOM 661 N N . ALA A 1 87 ? -4.291 -8.670 -22.276 1.00 85.31 87 ALA A N 1
ATOM 662 C CA . ALA A 1 87 ? -4.346 -7.469 -21.445 1.00 85.31 87 ALA A CA 1
ATOM 663 C C . ALA A 1 87 ? -4.480 -6.205 -22.290 1.00 85.31 87 ALA A C 1
ATOM 665 O O . ALA A 1 87 ? -5.186 -5.278 -21.915 1.00 85.31 87 ALA A O 1
ATOM 666 N N . ARG A 1 88 ? -3.732 -6.156 -23.399 1.00 85.25 88 ARG A N 1
ATOM 667 C CA . ARG A 1 88 ? -3.727 -5.057 -24.364 1.00 85.25 88 ARG A CA 1
ATOM 668 C C . ARG A 1 88 ? -3.214 -5.526 -25.722 1.00 85.25 88 ARG A C 1
ATOM 670 O O . ARG A 1 88 ? -2.446 -6.489 -25.802 1.00 85.25 88 ARG A O 1
ATOM 677 N N . LYS A 1 89 ? -3.577 -4.795 -26.773 1.00 86.19 89 LYS A N 1
ATOM 678 C CA . LYS A 1 89 ? -3.001 -4.929 -28.116 1.00 86.19 89 LYS A CA 1
ATOM 679 C C . LYS A 1 89 ? -1.945 -3.841 -28.328 1.00 86.19 89 LYS A C 1
ATOM 681 O O . LYS A 1 89 ? -2.103 -2.718 -27.861 1.00 86.19 89 LYS A O 1
ATOM 686 N N . THR A 1 90 ? -0.846 -4.185 -28.985 1.00 83.81 90 THR A N 1
ATOM 687 C CA . THR A 1 90 ? 0.236 -3.261 -29.360 1.00 83.81 90 THR A CA 1
ATOM 688 C C . THR A 1 90 ? 0.461 -3.331 -30.869 1.00 83.81 90 THR A C 1
ATOM 690 O O . THR A 1 90 ? -0.032 -4.262 -31.502 1.00 83.81 90 THR A O 1
ATOM 693 N N . LYS A 1 91 ? 1.242 -2.404 -31.447 1.00 87.88 91 LYS A N 1
ATOM 694 C CA . LYS A 1 91 ? 1.624 -2.463 -32.874 1.00 87.88 91 LYS A CA 1
ATOM 695 C C . LYS A 1 91 ? 2.307 -3.787 -33.256 1.00 87.88 91 LYS A C 1
ATOM 697 O O . LYS A 1 91 ? 2.171 -4.232 -34.384 1.00 87.88 91 LYS A O 1
ATOM 702 N N . LEU A 1 92 ? 3.002 -4.420 -32.306 1.00 83.88 92 LEU A N 1
ATOM 703 C CA . LEU A 1 92 ? 3.686 -5.704 -32.498 1.00 83.88 92 LEU A CA 1
ATOM 704 C C . LEU A 1 92 ? 2.775 -6.927 -32.281 1.00 83.88 92 LEU A C 1
ATOM 706 O O . LEU A 1 92 ? 3.172 -8.048 -32.573 1.00 83.88 92 LEU A O 1
ATOM 710 N N . GLY A 1 93 ? 1.566 -6.744 -31.741 1.00 88.50 93 GLY A N 1
ATOM 711 C CA . GLY A 1 93 ? 0.629 -7.831 -31.457 1.00 88.50 93 GLY A CA 1
ATOM 712 C C . GLY A 1 93 ? 0.032 -7.788 -30.049 1.00 88.50 93 GLY A C 1
ATOM 713 O O . GLY A 1 93 ? 0.197 -6.831 -29.284 1.00 88.50 93 GLY A O 1
ATOM 714 N N . SER A 1 94 ? -0.701 -8.845 -29.704 1.00 89.00 94 SER A N 1
ATOM 715 C CA . SER A 1 94 ? -1.449 -8.958 -28.447 1.00 89.00 94 SER A CA 1
ATOM 716 C C . SER A 1 94 ? -0.546 -9.371 -27.283 1.00 89.00 94 SER A C 1
ATOM 718 O O . SER A 1 94 ? 0.238 -10.308 -27.406 1.00 89.00 94 SER A O 1
ATOM 720 N N . VAL A 1 95 ? -0.659 -8.725 -26.121 1.00 84.38 95 VAL A N 1
ATOM 721 C CA . VAL A 1 95 ? 0.111 -9.073 -24.913 1.00 84.38 95 VAL A CA 1
ATOM 722 C C . VAL A 1 95 ? -0.831 -9.634 -23.852 1.00 84.38 95 VAL A C 1
ATOM 724 O O . VAL A 1 95 ? -1.788 -8.968 -23.465 1.00 84.38 95 VAL A O 1
ATOM 727 N N . CYS A 1 96 ? -0.576 -10.851 -23.359 1.00 86.88 96 CYS A N 1
ATOM 728 C CA . CYS A 1 96 ? -1.449 -11.479 -22.361 1.00 86.88 96 CYS A CA 1
ATOM 729 C C . CYS A 1 96 ? -1.334 -10.850 -20.966 1.00 86.88 96 CYS A C 1
ATOM 731 O O . CYS A 1 96 ? -0.291 -10.302 -20.616 1.00 86.88 96 CYS A O 1
ATOM 733 N N . ILE A 1 97 ? -2.360 -11.008 -20.121 1.00 84.00 97 ILE A N 1
ATOM 734 C CA . ILE A 1 97 ? -2.394 -10.517 -18.724 1.00 84.00 97 ILE A CA 1
ATOM 735 C C . ILE A 1 97 ? -1.171 -10.940 -17.921 1.00 84.00 97 ILE A C 1
ATOM 737 O O . ILE A 1 97 ? -0.642 -10.144 -17.146 1.00 84.00 97 ILE A O 1
ATOM 741 N N . VAL A 1 98 ? -0.696 -12.171 -18.111 1.00 81.56 98 VAL A N 1
ATOM 742 C CA . VAL A 1 98 ? 0.488 -12.648 -17.398 1.00 81.56 98 VAL A CA 1
ATOM 743 C C . VAL A 1 98 ? 1.720 -11.904 -17.881 1.00 81.56 98 VAL A C 1
ATOM 745 O O . VAL A 1 98 ? 2.446 -11.407 -17.037 1.00 81.56 98 VAL A O 1
ATOM 748 N N . CYS A 1 99 ? 1.942 -11.785 -19.192 1.00 78.38 99 CYS A N 1
ATOM 749 C CA . CYS A 1 99 ? 3.086 -11.081 -19.791 1.00 78.38 99 CYS A CA 1
ATOM 750 C C . CYS A 1 99 ? 3.053 -9.567 -19.599 1.00 78.38 99 CYS A C 1
ATOM 752 O O . CYS A 1 99 ? 4.103 -8.936 -19.540 1.00 78.38 99 CYS A O 1
ATOM 754 N N . GLU A 1 100 ? 1.866 -8.988 -19.478 1.00 84.25 100 GLU A N 1
ATOM 755 C CA . GLU A 1 100 ? 1.685 -7.578 -19.158 1.00 84.25 100 GLU A CA 1
ATOM 756 C C . GLU A 1 100 ? 2.010 -7.309 -17.688 1.00 84.25 100 GLU A C 1
ATOM 758 O O . GLU A 1 100 ? 2.668 -6.333 -17.345 1.00 84.25 100 GLU A O 1
ATOM 763 N N . ARG A 1 101 ? 1.608 -8.224 -16.801 1.00 80.44 101 ARG A N 1
ATOM 764 C CA . ARG A 1 101 ? 1.957 -8.180 -15.375 1.00 80.44 101 ARG A CA 1
ATOM 765 C C . ARG A 1 101 ? 3.311 -8.820 -15.078 1.00 80.44 101 ARG A C 1
ATOM 767 O O . ARG A 1 101 ? 3.710 -8.843 -13.906 1.00 80.44 101 ARG A O 1
ATOM 774 N N . SER A 1 102 ? 3.972 -9.373 -16.098 1.00 71.56 102 SER A N 1
ATOM 775 C CA . SER A 1 102 ? 5.192 -10.148 -15.935 1.00 71.56 102 SER A CA 1
ATOM 776 C C . SER A 1 102 ? 6.283 -9.241 -15.457 1.00 71.56 102 SER A C 1
ATOM 778 O O . SER A 1 102 ? 6.390 -8.068 -15.817 1.00 71.56 102 SER A O 1
ATOM 780 N N . ARG A 1 103 ? 7.088 -9.833 -14.596 1.00 72.50 103 ARG A N 1
ATOM 781 C CA . ARG A 1 103 ? 8.303 -9.209 -14.164 1.00 72.50 103 ARG A CA 1
ATOM 782 C C . ARG A 1 103 ? 9.332 -9.402 -15.272 1.00 72.50 103 ARG A C 1
ATOM 784 O O . ARG A 1 103 ? 9.484 -10.523 -15.742 1.00 72.50 103 ARG A O 1
ATOM 791 N N . HIS A 1 104 ? 9.981 -8.335 -15.709 1.00 80.81 104 HIS A N 1
ATOM 792 C CA . HIS A 1 104 ? 11.078 -8.420 -16.668 1.00 80.81 104 HIS A CA 1
ATOM 793 C C . HIS A 1 104 ? 12.393 -8.298 -15.919 1.00 80.81 104 HIS A C 1
ATOM 795 O O . HIS A 1 104 ? 12.449 -7.688 -14.844 1.00 80.81 104 HIS A O 1
ATOM 801 N N . GLU A 1 105 ? 13.438 -8.879 -16.491 1.00 83.69 105 GLU A N 1
ATOM 802 C CA . GLU A 1 105 ? 14.787 -8.678 -16.000 1.00 83.69 105 GLU A CA 1
ATOM 803 C C . GLU A 1 105 ? 15.168 -7.205 -16.169 1.00 83.69 105 GLU A C 1
ATOM 805 O O . GLU A 1 105 ? 15.129 -6.646 -17.264 1.00 83.69 105 GLU A O 1
ATOM 810 N N . CYS A 1 106 ? 15.465 -6.544 -15.055 1.00 83.25 106 CYS A N 1
ATOM 811 C CA . CYS A 1 106 ? 15.975 -5.184 -15.076 1.00 83.25 106 CYS A CA 1
ATOM 812 C C . CYS A 1 106 ? 17.388 -5.175 -15.662 1.00 83.25 106 CYS A C 1
ATOM 814 O O . CYS A 1 106 ? 18.272 -5.791 -15.075 1.00 83.25 106 CYS A O 1
ATOM 816 N N . ALA A 1 107 ? 17.636 -4.412 -16.725 1.00 86.88 107 ALA A N 1
ATOM 817 C CA . ALA A 1 107 ? 18.966 -4.337 -17.334 1.00 86.88 107 ALA A CA 1
ATOM 818 C C . ALA A 1 107 ? 20.061 -3.863 -16.354 1.00 86.88 107 ALA A C 1
ATOM 820 O O . ALA A 1 107 ? 21.206 -4.284 -16.467 1.00 86.88 107 ALA A O 1
ATOM 821 N N . LYS A 1 108 ? 19.708 -3.038 -15.352 1.00 82.12 108 LYS A N 1
ATOM 822 C CA . LYS A 1 108 ? 20.653 -2.539 -14.336 1.00 82.12 108 LYS A CA 1
ATOM 823 C C . LYS A 1 108 ? 20.907 -3.537 -13.201 1.00 82.12 108 LYS A C 1
ATOM 825 O O . LYS A 1 108 ? 22.051 -3.800 -12.868 1.00 82.12 108 LYS A O 1
ATOM 830 N N . CYS A 1 109 ? 19.858 -4.077 -12.573 1.00 81.38 109 CYS A N 1
ATOM 831 C CA . CYS A 1 109 ? 20.010 -4.913 -11.367 1.00 81.38 109 CYS A CA 1
ATOM 832 C C . CYS A 1 109 ? 19.776 -6.412 -11.577 1.00 81.38 109 CYS A C 1
ATOM 834 O O . CYS A 1 109 ? 19.813 -7.159 -10.602 1.00 81.38 109 CYS A O 1
ATOM 836 N N . ARG A 1 110 ? 19.454 -6.844 -12.803 1.00 85.19 110 ARG A N 1
ATOM 837 C CA . ARG A 1 110 ? 19.142 -8.230 -13.206 1.00 85.19 110 ARG A CA 1
ATOM 838 C C . ARG A 1 110 ? 18.031 -8.928 -12.409 1.00 85.19 110 ARG A C 1
ATOM 840 O O . ARG A 1 110 ? 17.775 -10.117 -12.550 1.00 85.19 110 ARG A O 1
ATOM 847 N N . LYS A 1 111 ? 17.299 -8.189 -11.570 1.00 74.25 111 LYS A N 1
ATOM 848 C CA . LYS A 1 111 ? 16.141 -8.717 -10.838 1.00 74.25 111 LYS A CA 1
ATOM 849 C C . LYS A 1 111 ? 14.908 -8.687 -11.732 1.00 74.25 111 LYS A C 1
ATOM 851 O O . LYS A 1 111 ? 14.594 -7.652 -12.322 1.00 74.25 111 LYS A O 1
ATOM 856 N N . PHE A 1 112 ? 14.152 -9.784 -11.741 1.00 78.38 112 PHE A N 1
ATOM 857 C CA . PHE A 1 112 ? 12.829 -9.841 -12.357 1.00 78.38 112 PHE A CA 1
ATOM 858 C C . PHE A 1 112 ? 11.840 -9.045 -11.498 1.00 78.38 112 PHE A C 1
ATOM 860 O O . PHE A 1 112 ? 11.342 -9.535 -10.480 1.00 78.38 112 PHE A O 1
ATOM 867 N N . LEU A 1 113 ? 11.523 -7.812 -11.905 1.00 78.88 113 LEU A N 1
ATOM 868 C CA . LEU A 1 113 ? 10.628 -6.892 -11.184 1.00 78.88 113 LEU A CA 1
ATOM 869 C C . LEU A 1 113 ? 9.547 -6.309 -12.103 1.00 78.88 113 LEU A C 1
ATOM 871 O O . LEU A 1 113 ? 9.511 -6.621 -13.282 1.00 78.88 113 LEU A O 1
ATOM 875 N N . ARG A 1 114 ? 8.645 -5.467 -11.573 1.00 78.69 114 ARG A N 1
ATOM 876 C CA . ARG A 1 114 ? 7.807 -4.566 -12.394 1.00 78.69 114 ARG A CA 1
ATOM 877 C C . ARG A 1 114 ? 8.544 -3.247 -12.645 1.00 78.69 114 ARG A C 1
ATOM 879 O O . ARG A 1 114 ? 9.366 -2.823 -11.830 1.00 78.69 114 ARG A O 1
ATOM 886 N N . GLY A 1 115 ? 8.261 -2.614 -13.772 1.00 77.06 115 GLY A N 1
ATOM 887 C CA . GLY A 1 115 ? 9.088 -1.549 -14.330 1.00 77.06 115 GLY A CA 1
ATOM 888 C C . GLY A 1 115 ? 8.516 -1.034 -15.636 1.00 77.06 115 GLY A C 1
ATOM 889 O O . GLY A 1 115 ? 7.452 -1.480 -16.076 1.00 77.06 115 GLY A O 1
ATOM 890 N N . ARG A 1 116 ? 9.215 -0.078 -16.236 1.00 75.06 116 ARG A N 1
ATOM 891 C CA . ARG A 1 116 ? 8.827 0.540 -17.502 1.00 75.06 116 ARG A CA 1
ATOM 892 C C . ARG A 1 116 ? 9.913 0.258 -18.533 1.00 75.06 116 ARG A C 1
ATOM 894 O O . ARG A 1 116 ? 11.096 0.241 -18.203 1.00 75.06 116 ARG A O 1
ATOM 901 N N . SER A 1 117 ? 9.484 0.022 -19.767 1.00 73.56 117 SER A N 1
ATOM 902 C CA . SER A 1 117 ? 10.386 0.023 -20.917 1.00 73.56 117 SER A CA 1
ATOM 903 C C . SER A 1 117 ? 10.590 1.471 -21.357 1.00 73.56 117 SER A C 1
ATOM 905 O O . SER A 1 117 ? 9.625 2.241 -21.375 1.00 73.56 117 SER A O 1
ATOM 907 N N . TYR A 1 118 ? 11.829 1.849 -21.657 1.00 72.19 118 TYR A N 1
ATOM 908 C CA . TYR A 1 118 ? 12.152 3.161 -22.221 1.00 72.19 118 TYR A CA 1
ATOM 909 C C . TYR A 1 118 ? 11.987 3.166 -23.740 1.00 72.19 118 TYR A C 1
ATOM 911 O O . TYR A 1 118 ? 11.864 2.114 -24.365 1.00 72.19 118 TYR A O 1
ATOM 919 N N . LYS A 1 119 ? 12.065 4.361 -24.344 1.00 67.44 119 LYS A N 1
ATOM 920 C CA . LYS A 1 119 ? 12.127 4.526 -25.807 1.00 67.44 119 LYS A CA 1
ATOM 921 C C . LYS A 1 119 ? 13.257 3.703 -26.448 1.00 67.44 119 LYS A C 1
ATOM 923 O O . LYS A 1 119 ? 13.105 3.260 -27.574 1.00 67.44 119 LYS A O 1
ATOM 928 N N . THR A 1 120 ? 14.340 3.445 -25.712 1.00 79.62 120 THR A N 1
ATOM 929 C CA . THR A 1 120 ? 15.485 2.626 -26.144 1.00 79.62 120 THR A CA 1
ATOM 930 C C . THR A 1 120 ? 15.221 1.115 -26.126 1.00 79.62 120 THR A C 1
ATOM 932 O O . THR A 1 120 ? 16.116 0.337 -26.431 1.00 79.62 120 THR A O 1
ATOM 935 N N . GLY A 1 121 ? 14.036 0.660 -25.704 1.00 81.38 121 GLY A N 1
ATOM 936 C CA . GLY A 1 121 ? 13.720 -0.765 -25.545 1.00 81.38 121 GLY A CA 1
ATOM 937 C C . GLY A 1 121 ? 14.312 -1.404 -24.283 1.00 81.38 121 GLY A C 1
ATOM 938 O O . GLY A 1 121 ? 13.832 -2.453 -23.850 1.00 81.38 121 GLY A O 1
ATOM 939 N N . ILE A 1 122 ? 15.271 -0.746 -23.621 1.00 83.19 122 ILE A N 1
ATOM 940 C CA . ILE A 1 122 ? 15.838 -1.200 -22.348 1.00 83.19 122 ILE A CA 1
ATOM 941 C C . ILE A 1 122 ? 14.743 -1.191 -21.282 1.00 83.19 122 ILE A C 1
ATOM 943 O O . ILE A 1 122 ? 13.962 -0.242 -21.151 1.00 83.19 122 ILE A O 1
ATOM 947 N N . TRP A 1 123 ? 14.677 -2.268 -20.507 1.00 82.56 123 TRP A N 1
ATOM 948 C CA . TRP A 1 123 ? 13.708 -2.412 -19.437 1.00 82.56 123 TRP A CA 1
ATOM 949 C C . TRP A 1 123 ? 14.395 -2.229 -18.082 1.00 82.56 123 TRP A C 1
ATOM 951 O O . TRP A 1 123 ? 15.284 -3.000 -17.721 1.00 82.56 123 TRP A O 1
ATOM 961 N N . LEU A 1 124 ? 13.982 -1.217 -17.312 1.00 82.94 124 LEU A N 1
ATOM 962 C CA . LEU A 1 124 ? 14.439 -1.032 -15.931 1.00 82.94 124 LEU A CA 1
ATOM 963 C C . LEU A 1 124 ? 13.269 -1.174 -14.963 1.00 82.94 124 LEU A C 1
ATOM 965 O O . LEU A 1 124 ? 12.149 -0.705 -15.204 1.00 82.94 124 LEU A O 1
ATOM 969 N N . CYS A 1 125 ? 13.540 -1.795 -13.818 1.00 83.69 125 CYS A N 1
ATOM 970 C CA . CYS A 1 125 ? 12.573 -1.842 -12.734 1.00 83.69 125 CYS A CA 1
ATOM 971 C C . CYS A 1 125 ? 12.318 -0.434 -12.182 1.00 83.69 125 CYS A C 1
ATOM 973 O O . CYS A 1 125 ? 13.168 0.445 -12.291 1.00 83.69 125 CYS A O 1
ATOM 975 N N . ASN A 1 126 ? 11.180 -0.222 -11.519 1.00 80.44 126 ASN A N 1
ATOM 976 C CA . ASN A 1 126 ? 10.838 1.095 -10.955 1.00 80.44 126 ASN A CA 1
ATOM 977 C C . ASN A 1 126 ? 11.895 1.655 -9.976 1.00 80.44 126 ASN A C 1
ATOM 979 O O . ASN A 1 126 ? 11.914 2.856 -9.745 1.00 80.44 126 ASN A O 1
ATOM 983 N N . TYR A 1 127 ? 12.735 0.794 -9.391 1.00 77.81 127 TYR A N 1
ATOM 984 C CA . TYR A 1 127 ? 13.829 1.192 -8.498 1.00 77.81 127 TYR A CA 1
ATOM 985 C C . TYR A 1 127 ? 15.113 1.562 -9.236 1.00 77.81 127 TYR A C 1
ATOM 987 O O . TYR A 1 127 ? 15.850 2.399 -8.756 1.00 77.81 127 TYR A O 1
ATOM 995 N N . CYS A 1 128 ? 15.407 0.932 -10.371 1.00 77.56 128 CYS A N 1
ATOM 996 C CA . CYS A 1 128 ? 16.573 1.290 -11.182 1.00 77.56 128 CYS A CA 1
ATOM 997 C C . CYS A 1 128 ? 16.262 2.404 -12.181 1.00 77.56 128 CYS A C 1
ATOM 999 O O . CYS A 1 128 ? 17.179 2.983 -12.745 1.00 77.56 128 CYS A O 1
ATOM 1001 N N . ASN A 1 129 ? 14.973 2.651 -12.423 1.00 82.31 129 ASN A N 1
ATOM 1002 C CA . ASN A 1 129 ? 14.469 3.748 -13.237 1.00 82.31 129 ASN A CA 1
ATOM 1003 C C . ASN A 1 129 ? 14.477 5.078 -12.469 1.00 82.31 129 ASN A C 1
ATOM 1005 O O . ASN A 1 129 ? 14.532 6.134 -13.086 1.00 82.31 129 ASN A O 1
ATOM 1009 N N . SER A 1 130 ? 14.444 5.066 -11.131 1.00 78.69 130 SER A N 1
ATOM 1010 C CA . SER A 1 130 ? 14.703 6.312 -10.408 1.00 78.69 130 SER A CA 1
ATOM 1011 C C . SER A 1 130 ? 16.118 6.767 -10.720 1.00 78.69 130 SER A C 1
ATOM 1013 O O . SER A 1 130 ? 17.050 5.979 -10.564 1.00 78.69 130 SER A O 1
ATOM 1015 N N . SER A 1 131 ? 16.262 8.022 -11.134 1.00 81.00 131 SER A N 1
ATOM 1016 C CA . SER A 1 131 ? 17.560 8.670 -11.208 1.00 81.00 131 SER A CA 1
ATOM 1017 C C . SER A 1 131 ? 18.214 8.534 -9.838 1.00 81.00 131 SER A C 1
ATOM 1019 O O . SER A 1 131 ? 17.659 8.994 -8.834 1.00 81.00 131 SER A O 1
ATOM 1021 N N . ASP A 1 132 ? 19.326 7.811 -9.789 1.00 85.56 132 ASP A N 1
ATOM 1022 C CA . ASP A 1 132 ? 20.174 7.805 -8.611 1.00 85.56 132 ASP A CA 1
ATOM 1023 C C . ASP A 1 132 ? 20.922 9.137 -8.625 1.00 85.56 132 ASP A C 1
ATOM 1025 O O . ASP A 1 132 ? 21.509 9.510 -9.640 1.00 85.56 132 ASP A O 1
ATOM 1029 N N . ALA A 1 133 ? 20.849 9.872 -7.527 1.00 89.25 133 ALA A N 1
ATOM 1030 C CA . ALA A 1 133 ? 21.640 11.073 -7.324 1.00 89.25 133 ALA A CA 1
ATOM 1031 C C . ALA A 1 133 ? 22.047 11.149 -5.855 1.00 89.25 133 ALA A C 1
ATOM 1033 O O . ALA A 1 133 ? 21.503 10.434 -5.001 1.00 89.25 133 ALA A O 1
ATOM 1034 N N . GLU A 1 134 ? 23.026 11.995 -5.570 1.00 95.88 134 GLU A N 1
ATOM 1035 C CA . GLU A 1 134 ? 23.454 12.256 -4.208 1.00 95.88 134 GLU A CA 1
ATOM 1036 C C . GLU A 1 134 ? 22.341 12.977 -3.441 1.00 95.88 134 GLU A C 1
ATOM 1038 O O . GLU A 1 134 ? 21.913 14.079 -3.790 1.00 95.88 134 GLU A O 1
ATOM 1043 N N . CYS A 1 135 ? 21.829 12.320 -2.400 1.00 96.38 135 CYS A N 1
ATOM 1044 C CA . CYS A 1 135 ? 20.792 12.887 -1.551 1.00 96.38 135 CYS A CA 1
ATOM 1045 C C . CYS A 1 135 ? 21.367 14.033 -0.716 1.00 96.38 135 CYS A C 1
ATOM 1047 O O . CYS A 1 135 ? 22.212 13.788 0.139 1.00 96.38 135 CYS A O 1
ATOM 1049 N N . SER A 1 136 ? 20.809 15.238 -0.825 1.00 96.50 136 SER A N 1
ATOM 1050 C CA . SER A 1 136 ? 21.311 16.440 -0.142 1.00 96.50 136 SER A CA 1
ATOM 1051 C C . SER A 1 136 ? 21.319 16.382 1.392 1.00 96.50 136 SER A C 1
ATOM 1053 O O . SER A 1 136 ? 21.868 17.270 2.030 1.00 96.50 136 SER A O 1
ATOM 1055 N N . LYS A 1 137 ? 20.701 15.363 2.005 1.00 95.44 137 LYS A N 1
ATOM 1056 C CA . LYS A 1 137 ? 20.650 15.212 3.471 1.00 95.44 137 LYS A CA 1
ATOM 1057 C C . LYS A 1 137 ? 21.483 14.093 4.050 1.00 95.44 137 LYS A C 1
ATOM 1059 O O . LYS A 1 137 ? 21.945 14.214 5.173 1.00 95.44 137 LYS A O 1
ATOM 1064 N N . CYS A 1 138 ? 21.542 12.957 3.362 1.00 96.94 138 CYS A N 1
ATOM 1065 C CA . CYS A 1 138 ? 22.331 11.820 3.839 1.00 96.94 138 CYS A CA 1
ATOM 1066 C C . CYS A 1 138 ? 23.615 11.631 3.036 1.00 96.94 138 CYS A C 1
ATOM 1068 O O . CYS A 1 138 ? 24.367 10.731 3.371 1.00 96.94 138 CYS A O 1
ATOM 1070 N N . LEU A 1 139 ? 23.820 12.425 1.977 1.00 96.69 139 LEU A N 1
ATOM 1071 C CA . LEU A 1 139 ? 24.992 12.427 1.092 1.00 96.69 139 LEU A CA 1
ATOM 1072 C C . LEU A 1 139 ? 25.292 11.071 0.429 1.00 96.69 139 LEU A C 1
ATOM 1074 O O . LEU A 1 139 ? 26.353 10.840 -0.131 1.00 96.69 139 LEU A O 1
ATOM 1078 N N . GLU A 1 140 ? 24.327 10.150 0.460 1.00 96.75 140 GLU A N 1
ATOM 1079 C CA . GLU A 1 140 ? 24.432 8.850 -0.197 1.00 96.75 140 GLU A CA 1
ATOM 1080 C C . GLU A 1 140 ? 23.748 8.891 -1.568 1.00 96.75 140 GLU A C 1
ATOM 1082 O O . GLU A 1 140 ? 22.639 9.427 -1.706 1.00 96.75 140 GLU A O 1
ATOM 1087 N N . VAL A 1 141 ? 24.367 8.248 -2.562 1.00 93.38 141 VAL A N 1
ATOM 1088 C CA . VAL A 1 141 ? 23.791 8.048 -3.899 1.00 93.38 141 VAL A CA 1
ATOM 1089 C C . VAL A 1 141 ? 22.648 7.037 -3.810 1.00 93.38 141 VAL A C 1
ATOM 1091 O O . VAL A 1 141 ? 22.858 5.840 -3.609 1.00 93.38 141 VAL A O 1
ATOM 1094 N N . LYS A 1 142 ? 21.408 7.524 -3.921 1.00 92.62 142 LYS A N 1
ATOM 1095 C CA . LYS A 1 142 ? 20.186 6.723 -3.750 1.00 92.62 142 LYS A CA 1
ATOM 1096 C C . LYS A 1 142 ? 19.113 7.110 -4.776 1.00 92.62 142 LYS A C 1
ATOM 1098 O O . LYS A 1 142 ? 19.115 8.233 -5.274 1.00 92.62 142 LYS A O 1
ATOM 1103 N N . PRO A 1 143 ? 18.108 6.239 -4.985 1.00 88.25 143 PRO A N 1
ATOM 1104 C CA . PRO A 1 143 ? 16.866 6.571 -5.673 1.00 88.25 143 PRO A CA 1
ATOM 1105 C C . PRO A 1 143 ? 16.221 7.872 -5.180 1.00 88.25 143 PRO A C 1
ATOM 1107 O O . PRO A 1 143 ? 15.707 7.938 -4.049 1.00 88.25 143 PRO A O 1
ATOM 1110 N N . ILE A 1 144 ? 16.184 8.891 -6.042 1.00 92.06 144 ILE A N 1
ATOM 1111 C CA . ILE A 1 144 ? 15.546 10.171 -5.727 1.00 92.06 144 ILE A CA 1
ATOM 1112 C C . ILE A 1 144 ? 14.026 10.027 -5.725 1.00 92.06 144 ILE A C 1
ATOM 1114 O O . ILE A 1 144 ? 13.419 9.391 -6.590 1.00 92.06 144 ILE A O 1
ATOM 1118 N N . LYS A 1 145 ? 13.393 10.599 -4.696 1.00 92.62 145 LYS A N 1
ATOM 1119 C CA . LYS A 1 145 ? 11.934 10.601 -4.535 1.00 92.62 145 LYS A CA 1
ATOM 1120 C C . LYS A 1 145 ? 11.307 11.918 -4.971 1.00 92.62 145 LYS A C 1
ATOM 1122 O O . LYS A 1 145 ? 10.214 11.879 -5.534 1.00 92.62 145 LYS A O 1
ATOM 1127 N N . LYS A 1 146 ? 11.952 13.043 -4.663 1.00 92.19 146 LYS A N 1
ATOM 1128 C CA . LYS A 1 146 ? 11.532 14.392 -5.053 1.00 92.19 146 LYS A CA 1
ATOM 1129 C C . LYS A 1 146 ? 12.751 15.307 -5.198 1.00 92.19 146 LYS A C 1
ATOM 1131 O O . LYS A 1 146 ? 13.777 15.054 -4.564 1.00 92.19 146 LYS A O 1
ATOM 1136 N N . TYR A 1 147 ? 12.583 16.356 -5.990 1.00 92.69 147 TYR A N 1
ATOM 1137 C CA . TYR A 1 147 ? 13.481 17.504 -6.061 1.00 92.69 147 TYR A CA 1
ATOM 1138 C C . TYR A 1 147 ? 12.891 18.626 -5.199 1.00 92.69 147 TYR A C 1
ATOM 1140 O O . TYR A 1 147 ? 11.667 18.769 -5.139 1.00 92.69 147 TYR A O 1
ATOM 1148 N N . CYS A 1 148 ? 13.734 19.360 -4.484 1.00 89.75 148 CYS A N 1
ATOM 1149 C CA . CYS A 1 148 ? 13.349 20.580 -3.778 1.00 89.75 148 CYS A CA 1
ATOM 1150 C C . CYS A 1 148 ? 13.338 21.780 -4.727 1.00 89.75 148 CYS A C 1
ATOM 1152 O O . CYS A 1 148 ? 13.871 21.701 -5.831 1.00 89.75 148 CYS A O 1
ATOM 1154 N N . GLU A 1 149 ? 12.781 22.899 -4.263 1.00 88.38 149 GLU A N 1
ATOM 1155 C CA . GLU A 1 149 ? 12.737 24.168 -5.006 1.00 88.38 149 GLU A CA 1
ATOM 1156 C C . GLU A 1 149 ? 14.137 24.642 -5.430 1.00 88.38 149 GLU A C 1
ATOM 1158 O O . GLU A 1 149 ? 14.318 25.090 -6.555 1.00 88.38 149 GLU A O 1
ATOM 1163 N N . ASN A 1 150 ? 15.161 24.394 -4.607 1.00 92.00 150 ASN A N 1
ATOM 1164 C CA . ASN A 1 150 ? 16.557 24.736 -4.915 1.00 92.00 150 ASN A CA 1
ATOM 1165 C C . ASN A 1 150 ? 17.255 23.721 -5.851 1.00 92.00 150 ASN A C 1
ATOM 1167 O O . ASN A 1 150 ? 18.479 23.681 -5.914 1.00 92.00 150 ASN A O 1
ATOM 1171 N N . GLY A 1 151 ? 16.519 22.799 -6.482 1.00 92.38 151 GLY A N 1
ATOM 1172 C CA . GLY A 1 151 ? 17.077 21.723 -7.315 1.00 92.38 151 GLY A CA 1
ATOM 1173 C C . GLY A 1 151 ? 17.740 20.572 -6.542 1.00 92.38 151 GLY A C 1
ATOM 1174 O O . GLY A 1 151 ? 18.074 19.545 -7.132 1.00 92.38 151 GLY A O 1
ATOM 1175 N N . LEU A 1 152 ? 17.882 20.691 -5.216 1.00 93.31 152 LEU A N 1
ATOM 1176 C CA . LEU A 1 152 ? 18.445 19.642 -4.363 1.00 93.31 152 LEU A CA 1
ATOM 1177 C C . LEU A 1 152 ? 17.617 18.356 -4.425 1.00 93.31 152 LEU A C 1
ATOM 1179 O O . LEU A 1 152 ? 16.383 18.380 -4.423 1.00 93.31 152 LEU A O 1
ATOM 1183 N N . THR A 1 153 ? 18.299 17.214 -4.427 1.00 95.62 153 THR A N 1
ATOM 1184 C CA . THR A 1 153 ? 17.646 15.911 -4.549 1.00 95.62 153 THR A CA 1
ATOM 1185 C C . THR A 1 153 ? 17.475 15.246 -3.183 1.00 95.62 153 THR A C 1
ATOM 1187 O O . THR A 1 153 ? 18.392 15.228 -2.365 1.00 95.62 153 THR A O 1
ATOM 1190 N N . ILE A 1 154 ? 16.293 14.685 -2.903 1.00 95.94 154 ILE A N 1
ATOM 1191 C CA . ILE A 1 154 ? 16.030 13.974 -1.643 1.00 95.94 154 ILE A CA 1
ATOM 1192 C C . ILE A 1 154 ? 15.648 12.521 -1.934 1.00 95.94 154 ILE A C 1
ATOM 1194 O O . ILE A 1 154 ? 14.680 12.230 -2.649 1.00 95.94 154 ILE A O 1
ATOM 1198 N N . CYS A 1 155 ? 16.375 11.583 -1.320 1.00 95.31 155 CYS A N 1
ATOM 1199 C CA . CYS A 1 155 ? 16.069 10.159 -1.415 1.00 95.31 155 CYS A CA 1
ATOM 1200 C C . CYS A 1 155 ? 14.743 9.805 -0.719 1.00 95.31 155 CYS A C 1
ATOM 1202 O O . CYS A 1 155 ? 14.255 10.515 0.164 1.00 95.31 155 CYS A O 1
ATOM 1204 N N . ARG A 1 156 ? 14.153 8.654 -1.063 1.00 91.88 156 ARG A N 1
ATOM 1205 C CA . ARG A 1 156 ? 12.870 8.211 -0.477 1.00 91.88 156 ARG A CA 1
ATOM 1206 C C . ARG A 1 156 ? 12.877 8.149 1.054 1.00 91.88 156 ARG A C 1
ATOM 1208 O O . ARG A 1 156 ? 11.865 8.487 1.659 1.00 91.88 156 ARG A O 1
ATOM 1215 N N . HIS A 1 157 ? 13.981 7.721 1.665 1.00 93.94 157 HIS A N 1
ATOM 1216 C CA . HIS A 1 157 ? 14.081 7.572 3.121 1.00 93.94 157 HIS A CA 1
ATOM 1217 C C . HIS A 1 157 ? 14.101 8.925 3.832 1.00 93.94 157 HIS A C 1
ATOM 1219 O O . HIS A 1 157 ? 13.294 9.173 4.723 1.00 93.94 157 HIS A O 1
ATOM 1225 N N . CYS A 1 158 ? 14.966 9.835 3.382 1.00 95.62 158 CYS A N 1
ATOM 1226 C CA . CYS A 1 158 ? 15.037 11.193 3.915 1.00 95.62 158 CYS A CA 1
ATOM 1227 C C . CYS A 1 158 ? 13.751 11.978 3.648 1.00 95.62 158 CYS A C 1
ATOM 1229 O O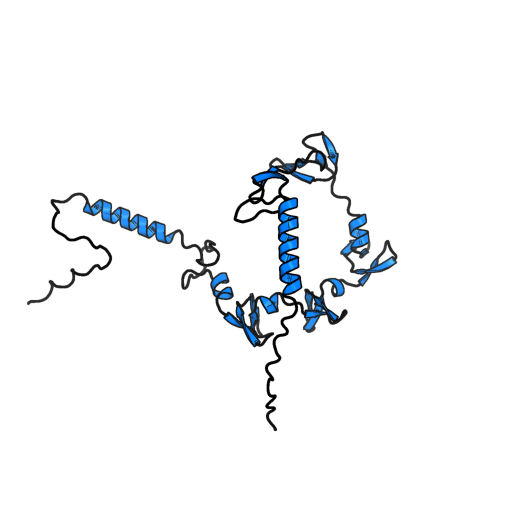 . CYS A 1 158 ? 13.334 12.746 4.506 1.00 95.62 158 CYS A O 1
ATOM 1231 N N . ALA A 1 159 ? 13.098 11.772 2.500 1.00 94.56 159 ALA A N 1
ATOM 1232 C CA . ALA A 1 159 ? 11.802 12.379 2.209 1.00 94.56 159 ALA A CA 1
ATOM 1233 C C . ALA A 1 159 ? 10.697 11.848 3.135 1.00 94.56 159 ALA A C 1
ATOM 1235 O O . ALA A 1 159 ? 9.826 12.613 3.527 1.00 94.56 159 ALA A O 1
ATOM 1236 N N . ALA A 1 160 ? 10.727 10.561 3.497 1.00 93.19 160 ALA A N 1
ATOM 1237 C CA . ALA A 1 160 ? 9.763 9.970 4.424 1.00 93.19 160 ALA A CA 1
ATOM 1238 C C . ALA A 1 160 ? 9.972 10.435 5.873 1.00 93.19 160 ALA A C 1
ATOM 1240 O O . ALA A 1 160 ? 8.989 10.665 6.565 1.00 93.19 160 ALA A O 1
ATOM 1241 N N . LYS A 1 161 ? 11.225 10.613 6.318 1.00 94.00 161 LYS A N 1
ATOM 1242 C CA . LYS A 1 161 ? 11.532 11.192 7.640 1.00 94.00 161 LYS A CA 1
ATOM 1243 C C . LYS A 1 161 ? 11.049 12.635 7.770 1.00 94.00 161 LYS A C 1
ATOM 1245 O O . LYS A 1 161 ? 10.557 13.021 8.818 1.00 94.00 161 LYS A O 1
ATOM 1250 N N . GLU A 1 162 ? 11.199 13.414 6.703 1.00 90.69 162 GLU A N 1
ATOM 1251 C CA . GLU A 1 162 ? 10.764 14.813 6.673 1.00 90.69 162 GLU A CA 1
ATOM 1252 C C . GLU A 1 162 ? 9.272 14.993 6.434 1.00 90.69 162 GLU A C 1
ATOM 1254 O O . GLU A 1 162 ? 8.743 16.087 6.614 1.00 90.69 162 GLU A O 1
ATOM 1259 N N . TYR A 1 163 ? 8.600 13.948 5.958 1.00 90.62 163 TYR A N 1
ATOM 1260 C CA . TYR A 1 163 ? 7.177 14.009 5.722 1.00 90.62 163 TYR A CA 1
ATOM 1261 C C . TYR A 1 163 ? 6.461 14.100 7.067 1.00 90.62 163 TYR A C 1
ATOM 1263 O O . TYR A 1 163 ? 6.160 13.092 7.705 1.00 90.62 163 TYR A O 1
ATOM 1271 N N . VAL A 1 164 ? 6.184 15.331 7.483 1.00 89.06 164 VAL A N 1
ATOM 1272 C CA . VAL A 1 164 ? 5.277 15.634 8.580 1.00 89.06 164 VAL A CA 1
ATOM 1273 C C . VAL A 1 164 ? 3.866 15.587 7.996 1.00 89.06 164 VAL A C 1
ATOM 1275 O O . VAL A 1 164 ? 3.534 16.416 7.145 1.00 89.06 164 VAL A O 1
ATOM 1278 N N . PRO A 1 165 ? 3.022 14.618 8.393 1.00 88.62 165 PRO A N 1
ATOM 1279 C CA . PRO A 1 165 ? 1.641 14.603 7.944 1.00 88.62 165 PRO A CA 1
ATOM 1280 C C . PRO A 1 165 ? 0.957 15.907 8.379 1.00 88.62 165 PRO A C 1
ATOM 1282 O O . PRO A 1 165 ? 1.208 16.364 9.500 1.00 88.62 165 PRO A O 1
ATOM 1285 N N . PRO A 1 166 ? 0.086 16.501 7.545 1.00 91.00 166 PRO A N 1
ATOM 1286 C CA . PRO A 1 166 ? -0.622 17.717 7.919 1.00 91.00 166 PRO A CA 1
ATOM 1287 C C . PRO A 1 166 ? -1.384 17.497 9.231 1.00 91.00 166 PRO A C 1
ATOM 1289 O O . PRO A 1 166 ? -2.095 16.497 9.401 1.00 91.00 166 PRO A O 1
ATOM 1292 N N . LYS A 1 167 ? -1.188 18.414 10.183 1.00 94.88 167 LYS A N 1
ATOM 1293 C CA . LYS A 1 167 ? -1.891 18.400 11.468 1.00 94.88 167 LYS A CA 1
ATOM 1294 C C . LYS A 1 167 ? -3.265 19.052 11.307 1.00 94.88 167 LYS A C 1
ATOM 1296 O O . LYS A 1 167 ? -3.438 19.953 10.496 1.00 94.88 167 LYS A O 1
ATOM 1301 N N . HIS A 1 168 ? -4.232 18.596 12.092 1.00 94.50 168 HIS A N 1
ATOM 1302 C CA . HIS A 1 168 ? -5.599 19.110 12.117 1.00 94.50 168 HIS A CA 1
ATOM 1303 C C . HIS A 1 168 ? -6.133 19.092 13.550 1.00 94.50 168 HIS A C 1
ATOM 1305 O O . HIS A 1 168 ? -5.651 18.321 14.383 1.00 94.50 168 HIS A O 1
ATOM 1311 N N . VAL A 1 169 ? -7.153 19.905 13.816 1.00 96.44 169 VAL A N 1
ATOM 1312 C CA . VAL A 1 169 ? -7.917 19.858 15.066 1.00 96.44 169 VAL A CA 1
ATOM 1313 C C . VAL A 1 169 ? -8.826 18.628 15.036 1.00 96.44 169 VAL A C 1
ATOM 1315 O O . VAL A 1 169 ? -9.649 18.479 14.132 1.00 96.44 169 VAL A O 1
ATOM 1318 N N . CYS A 1 170 ? -8.660 17.719 15.996 1.00 97.25 170 CYS A N 1
ATOM 1319 C CA . CYS A 1 170 ? -9.490 16.523 16.107 1.00 97.25 170 CYS A CA 1
ATOM 1320 C C . CYS A 1 170 ? -10.936 16.895 16.466 1.00 97.25 170 CYS A C 1
ATOM 1322 O O . CYS A 1 170 ? -11.166 17.494 17.514 1.00 97.25 170 CYS A O 1
ATOM 1324 N N . GLY A 1 171 ? -11.916 16.449 15.676 1.00 95.44 171 GLY A N 1
ATOM 1325 C CA . GLY A 1 171 ? -13.336 16.737 15.917 1.00 95.44 171 GLY A CA 1
ATOM 1326 C C . GLY A 1 171 ? -13.919 16.115 17.195 1.00 95.44 171 GLY A C 1
ATOM 1327 O O . GLY A 1 171 ? -14.963 16.559 17.648 1.00 95.44 171 GLY A O 1
ATOM 1328 N N . LYS A 1 172 ? -13.259 15.104 17.792 1.00 95.75 172 LYS A N 1
ATOM 1329 C CA . LYS A 1 172 ? -13.719 14.446 19.036 1.00 95.75 172 LYS A CA 1
ATOM 1330 C C . LYS A 1 172 ? -13.068 15.011 20.304 1.00 95.75 172 LYS A C 1
ATOM 1332 O O . LYS A 1 172 ? -13.739 15.118 21.318 1.00 95.75 172 LYS A O 1
ATOM 1337 N N . CYS A 1 173 ? -11.769 15.333 20.281 1.00 96.69 173 CYS A N 1
ATOM 1338 C CA . CYS A 1 173 ? -11.032 15.769 21.483 1.00 96.69 173 CYS A CA 1
ATOM 1339 C C . CYS A 1 173 ? -10.407 17.166 21.399 1.00 96.69 173 CYS A C 1
ATOM 1341 O O . CYS A 1 173 ? -9.716 17.563 22.332 1.00 96.69 173 CYS A O 1
ATOM 1343 N N . GLY A 1 174 ? -10.545 17.877 20.277 1.00 96.38 174 GLY A N 1
ATOM 1344 C CA . GLY A 1 174 ? -9.993 19.222 20.076 1.00 96.38 174 GLY A CA 1
ATOM 1345 C C . GLY A 1 174 ? -8.465 19.308 19.936 1.00 96.38 174 GLY A C 1
ATOM 1346 O O . GLY A 1 174 ? -7.940 20.363 19.597 1.00 96.38 174 GLY A O 1
ATOM 1347 N N . LYS A 1 175 ? -7.710 18.223 20.155 1.00 97.56 175 LYS A N 1
ATOM 1348 C CA . LYS A 1 175 ? -6.237 18.248 20.068 1.00 97.56 175 LYS A CA 1
ATOM 1349 C C . LYS A 1 175 ? -5.746 18.343 18.619 1.00 97.56 175 LYS A C 1
ATOM 1351 O O . LYS A 1 175 ? -6.298 17.689 17.732 1.00 97.56 175 LYS A O 1
ATOM 1356 N N . VAL A 1 176 ? -4.657 19.084 18.400 1.00 96.81 176 VAL A N 1
ATOM 1357 C CA . VAL A 1 176 ? -3.979 19.194 17.097 1.00 96.81 176 VAL A CA 1
ATOM 1358 C C . VAL A 1 176 ? -3.089 17.966 16.858 1.00 96.81 176 VAL A C 1
ATOM 1360 O O . VAL A 1 176 ? -2.067 17.793 17.520 1.00 96.81 176 VAL A O 1
ATOM 1363 N N . ALA A 1 177 ? -3.459 17.101 15.912 1.00 96.12 177 ALA A N 1
ATOM 1364 C CA . ALA A 1 177 ? -2.758 15.843 15.621 1.00 96.12 177 ALA A CA 1
ATOM 1365 C C . ALA A 1 177 ? -2.811 15.475 14.119 1.00 96.12 177 ALA A C 1
ATOM 1367 O O . ALA A 1 177 ? -3.553 16.098 13.366 1.00 96.12 177 ALA A O 1
ATOM 1368 N N . PRO A 1 178 ? -2.044 14.483 13.630 1.00 95.38 178 PRO A N 1
ATOM 1369 C CA . PRO A 1 178 ? -2.204 13.925 12.278 1.00 95.38 178 PRO A CA 1
ATOM 1370 C C . PRO A 1 178 ? -3.549 13.210 12.059 1.00 95.38 178 PRO A C 1
ATOM 1372 O O . PRO A 1 178 ? -4.068 12.581 12.985 1.00 95.38 178 PRO A O 1
ATOM 1375 N N . TRP A 1 179 ? -4.098 13.248 10.834 1.00 94.56 179 TRP A N 1
ATOM 1376 C CA . TRP A 1 179 ? -5.324 12.510 10.473 1.00 94.56 179 TRP A CA 1
ATOM 1377 C C . TRP A 1 179 ? -5.146 10.995 10.608 1.00 94.56 179 TRP A C 1
ATOM 1379 O O . TRP A 1 179 ? -4.273 10.406 9.972 1.00 94.56 179 TRP A O 1
ATOM 1389 N N . ALA A 1 180 ? -6.043 10.348 11.355 1.00 95.69 180 ALA A N 1
ATOM 1390 C CA . ALA A 1 180 ? -6.229 8.899 11.309 1.00 95.69 180 ALA A CA 1
ATOM 1391 C C . ALA A 1 180 ? -7.395 8.496 10.394 1.00 95.69 180 ALA A C 1
ATOM 1393 O O . ALA A 1 180 ? -7.302 7.499 9.676 1.00 95.69 180 ALA A O 1
ATOM 1394 N N . LYS A 1 181 ? -8.480 9.280 10.393 1.00 94.38 181 LYS A N 1
ATOM 1395 C CA . LYS A 1 181 ? -9.633 9.135 9.494 1.00 94.38 181 LYS A CA 1
ATOM 1396 C C . LYS A 1 181 ? -10.294 10.498 9.273 1.00 94.38 181 LYS A C 1
ATOM 1398 O O . LYS A 1 181 ? -10.298 11.327 10.178 1.00 94.38 181 LYS A O 1
ATOM 1403 N N . ARG A 1 182 ? -10.859 10.712 8.083 1.00 94.56 182 ARG A N 1
ATOM 1404 C CA . ARG A 1 182 ? -11.704 11.871 7.761 1.00 94.56 182 ARG A CA 1
ATOM 1405 C C . ARG A 1 182 ? -13.180 11.460 7.848 1.00 94.56 182 ARG A C 1
ATOM 1407 O O . ARG A 1 182 ? -13.538 10.408 7.314 1.00 94.56 182 ARG A O 1
ATOM 1414 N N . ASN A 1 183 ? -13.999 12.246 8.542 1.00 90.31 183 ASN A N 1
ATOM 1415 C CA . ASN A 1 183 ? -15.450 12.062 8.617 1.00 90.31 183 ASN A CA 1
ATOM 1416 C C . ASN A 1 183 ? -16.146 12.640 7.374 1.00 90.31 183 ASN A C 1
ATOM 1418 O O . ASN A 1 183 ? -15.511 13.313 6.559 1.00 90.31 183 ASN A O 1
ATOM 1422 N N . ALA A 1 184 ? -17.447 12.367 7.235 1.00 91.88 184 ALA A N 1
ATOM 1423 C CA . ALA A 1 184 ? -18.272 12.927 6.162 1.00 91.88 184 ALA A CA 1
ATOM 1424 C C . ALA A 1 184 ? -18.289 14.466 6.206 1.00 91.88 184 ALA A C 1
ATOM 1426 O O . ALA A 1 184 ? -18.112 15.105 5.173 1.00 91.88 184 ALA A O 1
ATOM 1427 N N . ASP A 1 185 ? -18.336 15.044 7.409 1.00 91.00 185 ASP A N 1
ATOM 1428 C CA . ASP A 1 185 ? -18.357 16.498 7.650 1.00 91.00 185 ASP A CA 1
ATOM 1429 C C . ASP A 1 185 ? -16.978 17.164 7.502 1.00 91.00 185 ASP A C 1
ATOM 1431 O O . ASP A 1 185 ? -16.733 18.246 8.025 1.00 91.00 185 ASP A O 1
ATOM 1435 N N . GLN A 1 186 ? -16.020 16.482 6.864 1.00 86.88 186 GLN A N 1
ATOM 1436 C CA . GLN A 1 186 ? -14.619 16.897 6.695 1.00 86.88 186 GLN A CA 1
ATOM 1437 C C . GLN A 1 186 ? -13.819 17.088 7.996 1.00 86.88 186 GLN A C 1
ATOM 1439 O O . GLN A 1 186 ? -12.603 17.291 7.942 1.00 86.88 186 GLN A O 1
ATOM 1444 N N . THR A 1 187 ? -14.442 16.921 9.162 1.00 90.44 187 THR A N 1
ATOM 1445 C CA . THR A 1 187 ? -13.742 16.867 10.444 1.00 90.44 187 THR A CA 1
ATOM 1446 C C . THR A 1 187 ? -12.859 15.620 10.507 1.00 90.44 187 THR A C 1
ATOM 1448 O O . THR A 1 187 ? -13.237 14.513 10.111 1.00 90.44 187 THR A O 1
ATOM 1451 N N . GLY A 1 188 ? -11.618 15.799 10.946 1.00 94.56 188 GLY A N 1
ATOM 1452 C CA . GLY A 1 188 ? -10.676 14.700 11.112 1.00 94.56 188 GLY A CA 1
ATOM 1453 C C . GLY A 1 188 ? -10.729 14.113 12.516 1.00 94.56 188 GLY A C 1
ATOM 1454 O O . GLY A 1 188 ? -10.990 14.825 13.484 1.00 94.56 188 GLY A O 1
ATOM 1455 N N . LEU A 1 189 ? -10.442 12.819 12.635 1.00 96.88 189 LEU A N 1
ATOM 1456 C CA . LEU A 1 189 ? -10.184 12.163 13.914 1.00 96.88 189 LEU A CA 1
ATOM 1457 C C . LEU A 1 189 ? -8.689 11.867 14.053 1.00 96.88 189 LEU A C 1
ATOM 1459 O O . LEU A 1 189 ? -8.055 11.374 13.112 1.00 96.88 189 LEU A O 1
ATOM 1463 N N . CYS A 1 190 ? -8.137 12.122 15.241 1.00 97.19 190 CYS A N 1
ATOM 1464 C CA . CYS A 1 190 ? -6.787 11.691 15.599 1.00 97.19 190 CYS A CA 1
ATOM 1465 C C . CYS A 1 190 ? -6.737 10.174 15.856 1.00 97.19 190 CYS A C 1
ATOM 1467 O O . CYS A 1 190 ? -7.766 9.530 16.056 1.00 97.19 190 CYS A O 1
ATOM 1469 N N . SER A 1 191 ? -5.536 9.590 15.872 1.00 95.81 191 SER A N 1
ATOM 1470 C CA . SER A 1 191 ? -5.340 8.143 16.061 1.00 95.81 191 SER A CA 1
ATOM 1471 C C . SER A 1 191 ? -5.895 7.608 17.380 1.00 95.81 191 SER A C 1
ATOM 1473 O O . SER A 1 191 ? -6.380 6.483 17.402 1.00 95.81 191 SER A O 1
ATOM 1475 N N . THR A 1 192 ? -5.854 8.407 18.448 1.00 96.44 192 THR A N 1
ATOM 1476 C CA . THR A 1 192 ? -6.381 8.036 19.770 1.00 96.44 192 THR A CA 1
ATOM 1477 C C . THR A 1 192 ? -7.906 8.045 19.803 1.00 96.44 192 THR A C 1
ATOM 1479 O O . THR A 1 192 ? -8.518 7.160 20.386 1.00 96.44 192 THR A O 1
ATOM 1482 N N . CYS A 1 193 ? -8.531 9.039 19.168 1.00 96.31 193 CYS A N 1
ATOM 1483 C CA . CYS A 1 193 ? -9.988 9.164 19.124 1.00 96.31 193 CYS A CA 1
ATOM 1484 C C . CYS A 1 193 ? -10.638 8.283 18.060 1.00 96.31 193 CYS A C 1
ATOM 1486 O O . CYS A 1 193 ? -11.847 8.057 18.106 1.00 96.31 193 CYS A O 1
ATOM 1488 N N . TYR A 1 194 ? -9.863 7.833 17.076 1.00 96.31 194 TYR A N 1
ATOM 1489 C CA . TYR A 1 194 ? -10.359 6.973 16.023 1.00 96.31 194 TYR A CA 1
ATOM 1490 C C . TYR A 1 194 ? -10.549 5.539 16.529 1.00 96.31 194 TYR A C 1
ATOM 1492 O O . TYR A 1 194 ? -9.632 4.716 16.523 1.00 96.31 194 TYR A O 1
ATOM 1500 N N . GLU A 1 195 ? -11.784 5.223 16.903 1.00 94.31 195 GLU A N 1
ATOM 1501 C CA . GLU A 1 195 ? -12.214 3.858 17.179 1.00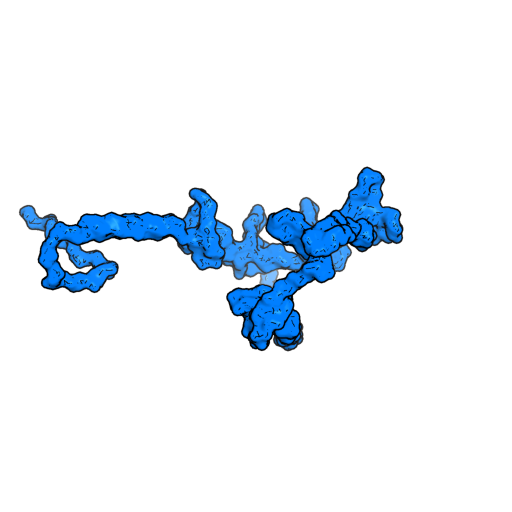 94.31 195 GLU A CA 1
ATOM 1502 C C . GLU A 1 195 ? -12.409 3.104 15.860 1.00 94.31 195 GLU A C 1
ATOM 1504 O O . GLU A 1 195 ? -13.212 3.473 14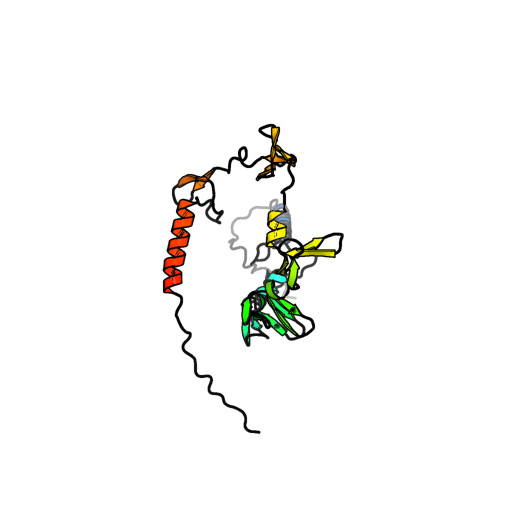.998 1.00 94.31 195 GLU A O 1
ATOM 1509 N N . ARG A 1 196 ? -11.630 2.035 15.669 1.00 92.44 196 ARG A N 1
ATOM 1510 C CA . ARG A 1 196 ? -11.802 1.165 14.502 1.00 92.44 196 ARG A CA 1
ATOM 1511 C C . ARG A 1 196 ? -13.143 0.441 14.619 1.00 92.44 196 ARG A C 1
ATOM 1513 O O . ARG A 1 196 ? -13.394 -0.146 15.671 1.00 92.44 196 ARG A O 1
ATOM 1520 N N . PRO A 1 197 ? -13.949 0.390 13.546 1.00 91.50 197 PRO A N 1
ATOM 1521 C CA . PRO A 1 197 ? -15.246 -0.263 13.602 1.00 91.50 197 PRO A CA 1
ATOM 1522 C C . PRO A 1 197 ? -15.086 -1.749 13.946 1.00 91.50 197 PRO A C 1
ATOM 1524 O O . PRO A 1 197 ? -14.252 -2.462 13.365 1.00 91.50 197 PRO A O 1
ATOM 1527 N N . VAL A 1 198 ? -15.880 -2.197 14.915 1.00 97.44 198 VAL A N 1
ATOM 1528 C CA . VAL A 1 198 ? -16.005 -3.604 15.294 1.00 97.44 198 VAL A CA 1
ATOM 1529 C C . VAL A 1 198 ? -17.109 -4.242 14.462 1.00 97.44 198 VAL A C 1
ATOM 1531 O O . VAL A 1 198 ? -18.161 -3.653 14.242 1.00 97.44 198 VAL A O 1
ATOM 1534 N N . HIS A 1 199 ? -16.849 -5.441 13.952 1.00 97.75 199 HIS A N 1
ATOM 1535 C CA . HIS A 1 199 ? -17.842 -6.218 13.218 1.00 97.75 199 HIS A CA 1
ATOM 1536 C C . HIS A 1 199 ? -17.758 -7.685 13.641 1.00 97.75 199 HIS A C 1
ATOM 1538 O O . HIS A 1 199 ? -16.699 -8.178 14.051 1.00 97.75 199 HIS A O 1
ATOM 1544 N N . LYS A 1 200 ? -18.874 -8.406 13.511 1.00 98.50 200 LYS A N 1
ATOM 1545 C CA . LYS A 1 200 ? -18.938 -9.844 13.776 1.00 98.50 200 LYS A CA 1
ATOM 1546 C C . LYS A 1 200 ? -18.078 -10.602 12.761 1.00 98.50 200 LYS A C 1
ATOM 1548 O O . LYS A 1 200 ? -18.311 -10.557 11.554 1.00 98.50 200 LYS A O 1
ATOM 1553 N N . CYS A 1 201 ? -17.050 -11.300 13.235 1.00 98.56 201 CYS A N 1
ATOM 1554 C CA . CYS A 1 201 ? -16.170 -12.076 12.365 1.00 98.56 201 CYS A CA 1
ATOM 1555 C C . CYS A 1 201 ? -16.921 -13.268 11.751 1.00 98.56 201 CYS A C 1
ATOM 1557 O O . CYS A 1 201 ? -17.475 -14.079 12.487 1.00 98.56 201 CYS A O 1
ATOM 1559 N N . VAL A 1 202 ? -16.870 -13.451 10.427 1.00 98.38 202 VAL A N 1
ATOM 1560 C CA . VAL A 1 202 ? -17.540 -14.584 9.751 1.00 98.38 202 VAL A CA 1
ATOM 1561 C C . VAL A 1 202 ? -16.972 -15.951 10.166 1.00 98.38 202 VAL A C 1
ATOM 1563 O O . VAL A 1 202 ? -17.669 -16.957 10.107 1.00 98.38 202 VAL A O 1
ATOM 1566 N N . VAL A 1 203 ? -15.713 -15.994 10.617 1.00 97.94 203 VAL A N 1
ATOM 1567 C CA . VAL A 1 203 ? -15.029 -17.240 10.998 1.00 97.94 203 VAL A CA 1
ATOM 1568 C C . VAL A 1 203 ? -15.286 -17.600 12.462 1.00 97.94 203 VAL A C 1
ATOM 1570 O O . VAL A 1 203 ? -15.728 -18.703 12.752 1.00 97.94 203 VAL A O 1
ATOM 1573 N N . CYS A 1 204 ? -15.002 -16.684 13.394 1.00 98.19 204 CYS A N 1
ATOM 1574 C CA . CYS A 1 204 ? -15.106 -16.955 14.835 1.00 98.19 204 CYS A CA 1
ATOM 1575 C C . CYS A 1 204 ? -16.372 -16.400 15.498 1.00 98.19 204 CYS A C 1
ATOM 1577 O O . CYS A 1 204 ? -16.510 -16.532 16.708 1.00 98.19 204 CYS A O 1
ATOM 1579 N N . LYS A 1 205 ? -17.263 -15.743 14.744 1.00 98.25 205 LYS A N 1
ATOM 1580 C CA . LYS A 1 205 ? -18.560 -15.193 15.185 1.00 98.25 205 LYS A CA 1
ATOM 1581 C C . LYS A 1 205 ? -18.523 -14.186 16.348 1.00 98.25 205 LYS A C 1
ATOM 1583 O O . LYS A 1 205 ? -19.581 -13.787 16.816 1.00 98.25 205 LYS A O 1
ATOM 1588 N N . THR A 1 206 ? -17.344 -13.733 16.770 1.00 98.31 206 THR A N 1
ATOM 1589 C CA . THR A 1 206 ? -17.150 -12.713 17.816 1.00 98.31 206 THR A CA 1
ATOM 1590 C C . THR A 1 206 ? -16.960 -11.321 17.219 1.00 98.31 206 THR A C 1
ATOM 1592 O O . THR A 1 206 ? -16.412 -11.184 16.118 1.00 98.31 206 THR A O 1
ATOM 1595 N N . GLU A 1 207 ? -17.408 -10.291 17.938 1.00 98.06 207 GLU A N 1
ATOM 1596 C CA . GLU A 1 207 ? -17.228 -8.888 17.558 1.00 98.06 207 GLU A CA 1
ATOM 1597 C C . GLU A 1 207 ? -15.784 -8.459 17.803 1.00 98.06 207 GLU A C 1
ATOM 1599 O O . GLU A 1 207 ? -15.277 -8.498 18.923 1.00 98.06 207 GLU A O 1
ATOM 1604 N N . LYS A 1 208 ? -15.075 -8.126 16.724 1.00 97.75 208 LYS A N 1
ATOM 1605 C CA . LYS A 1 208 ? -13.660 -7.744 16.768 1.00 97.75 208 LYS A CA 1
ATOM 1606 C C . LYS A 1 208 ? -13.370 -6.669 15.729 1.00 97.75 208 LYS A C 1
ATOM 1608 O O . LYS A 1 208 ? -14.113 -6.497 14.763 1.00 97.75 208 LYS A O 1
ATOM 1613 N N . GLN A 1 209 ? -12.233 -5.992 15.884 1.00 96.94 209 GLN A N 1
ATOM 1614 C CA . GLN A 1 209 ? -11.723 -5.083 14.859 1.00 96.94 209 GLN A CA 1
ATOM 1615 C C . GLN A 1 209 ? -11.496 -5.825 13.532 1.00 96.94 209 GLN A C 1
ATOM 1617 O O . GLN A 1 209 ? -10.885 -6.903 13.483 1.00 96.94 209 GLN A O 1
ATOM 1622 N N . VAL A 1 210 ? -11.967 -5.225 12.439 1.00 97.06 210 VAL A N 1
ATOM 1623 C CA . VAL A 1 210 ? -11.866 -5.810 11.097 1.00 97.06 210 VAL A CA 1
ATOM 1624 C C . VAL A 1 210 ? -10.450 -5.685 10.558 1.00 97.06 210 VAL A C 1
ATOM 1626 O O . VAL A 1 210 ? -9.860 -4.605 10.543 1.00 97.06 210 VAL A O 1
ATOM 1629 N N . ARG A 1 211 ? -9.912 -6.798 10.051 1.00 96.38 211 ARG A N 1
ATOM 1630 C CA . ARG A 1 211 ? -8.619 -6.824 9.356 1.00 96.38 211 ARG A CA 1
ATOM 1631 C C . ARG A 1 211 ? -8.763 -6.896 7.840 1.00 96.38 211 ARG A C 1
ATOM 1633 O O . ARG A 1 211 ? -7.930 -6.330 7.136 1.00 96.38 211 ARG A O 1
ATOM 1640 N N . LYS A 1 212 ? -9.779 -7.607 7.342 1.00 96.06 212 LYS A N 1
ATOM 1641 C CA . LYS A 1 212 ? -10.031 -7.825 5.911 1.00 96.06 212 LYS A CA 1
ATOM 1642 C C . LYS A 1 212 ? -11.531 -7.949 5.644 1.00 96.06 212 LYS A C 1
ATOM 1644 O O . LYS A 1 212 ? -12.233 -8.647 6.376 1.00 96.06 212 LYS A O 1
ATOM 1649 N N . TRP A 1 213 ? -11.988 -7.314 4.569 1.00 96.81 213 TRP A N 1
ATOM 1650 C CA . TRP A 1 213 ? -13.329 -7.493 4.012 1.00 96.81 213 TRP A CA 1
ATOM 1651 C C . TRP A 1 213 ? -13.298 -8.598 2.955 1.00 96.81 213 TRP A C 1
ATOM 1653 O O . TRP A 1 213 ? -12.423 -8.613 2.087 1.00 96.81 213 TRP A O 1
ATOM 1663 N N . THR A 1 214 ? -14.230 -9.543 3.037 1.00 96.31 214 THR A N 1
ATOM 1664 C CA . THR A 1 214 ? -14.402 -10.622 2.056 1.00 96.31 214 THR A CA 1
ATOM 1665 C C . THR A 1 214 ? -15.829 -10.616 1.524 1.00 96.31 214 THR A C 1
ATOM 1667 O O . THR A 1 214 ? -16.716 -10.041 2.148 1.00 96.31 214 THR A O 1
ATOM 1670 N N . LYS A 1 215 ? -16.081 -11.312 0.406 1.00 96.12 215 LYS A N 1
ATOM 1671 C CA . LYS A 1 215 ? -17.446 -11.477 -0.128 1.00 96.12 215 LYS A CA 1
ATOM 1672 C C . LYS A 1 215 ? -18.415 -12.115 0.882 1.00 96.12 215 LYS A C 1
ATOM 1674 O O . LYS A 1 215 ? -19.605 -11.860 0.807 1.00 96.12 215 LYS A 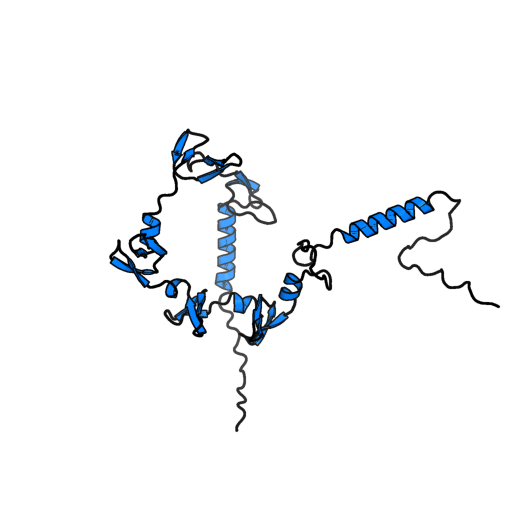O 1
ATOM 1679 N N . LYS A 1 216 ? -17.906 -12.932 1.814 1.00 97.00 216 LYS A N 1
ATOM 1680 C CA . LYS A 1 216 ? -18.695 -13.616 2.853 1.00 97.00 216 LYS A CA 1
ATOM 1681 C C . LYS A 1 216 ? -18.874 -12.785 4.134 1.00 97.00 216 LYS A C 1
ATOM 1683 O O . LYS A 1 216 ? -19.560 -13.233 5.042 1.00 97.00 216 LYS A O 1
ATOM 1688 N N . GLY A 1 217 ? -18.228 -11.621 4.239 1.00 96.94 217 GLY A N 1
ATOM 1689 C CA . GLY A 1 217 ? -18.251 -10.768 5.430 1.00 96.94 217 GLY A CA 1
ATOM 1690 C C . GLY A 1 217 ? -16.861 -10.381 5.940 1.00 96.94 217 GLY A C 1
ATOM 1691 O O . GLY A 1 217 ? -15.843 -10.521 5.250 1.00 96.94 217 GLY A O 1
ATOM 1692 N N . THR A 1 218 ? -16.811 -9.862 7.164 1.00 98.00 218 THR A N 1
ATOM 1693 C CA . THR A 1 218 ? -15.588 -9.358 7.803 1.00 98.00 218 THR A CA 1
ATOM 1694 C C . THR A 1 218 ? -14.787 -10.456 8.492 1.00 98.00 218 THR A C 1
ATOM 1696 O O . THR A 1 218 ? -15.349 -11.338 9.139 1.00 98.00 218 THR A O 1
ATOM 1699 N N . VAL A 1 219 ? -13.457 -10.373 8.413 1.00 97.88 219 VAL A N 1
ATOM 1700 C CA . VAL A 1 219 ? -12.531 -11.290 9.094 1.00 97.88 219 VAL A CA 1
ATOM 1701 C C . VAL A 1 219 ? -11.671 -10.512 10.093 1.00 97.88 219 VAL A C 1
ATOM 1703 O O . VAL A 1 219 ? -11.073 -9.484 9.750 1.00 97.88 219 VAL A O 1
ATOM 1706 N N . CYS A 1 220 ? -11.600 -11.002 11.334 1.00 98.38 220 CYS A N 1
ATOM 1707 C CA . CYS A 1 220 ? -10.774 -10.418 12.394 1.00 98.38 220 CYS A CA 1
ATOM 1708 C C . CYS A 1 220 ? -9.277 -10.714 12.187 1.00 98.38 220 CYS A C 1
ATOM 1710 O O . CYS A 1 220 ? -8.902 -11.621 11.439 1.00 98.38 220 CYS A O 1
ATOM 1712 N N . ALA A 1 221 ? -8.404 -9.969 12.871 1.00 97.31 221 ALA A N 1
ATOM 1713 C CA . ALA A 1 221 ? -6.953 -10.108 12.716 1.00 97.31 221 ALA A CA 1
ATOM 1714 C C . ALA A 1 221 ? -6.435 -11.528 13.012 1.00 97.31 221 ALA A C 1
ATOM 1716 O O . ALA A 1 221 ? -5.635 -12.049 12.237 1.00 97.31 221 ALA A O 1
ATOM 1717 N N . THR A 1 222 ? -6.934 -12.176 14.070 1.00 98.00 222 THR A N 1
ATOM 1718 C CA . THR A 1 222 ? -6.527 -13.534 14.466 1.00 98.00 222 THR A CA 1
ATOM 1719 C C . THR A 1 222 ? -6.899 -14.577 13.412 1.00 98.00 222 THR A C 1
ATOM 1721 O O . THR A 1 222 ? -6.051 -15.358 12.985 1.00 98.00 222 THR A O 1
ATOM 1724 N N . CYS A 1 223 ? -8.155 -14.581 12.951 1.00 98.19 223 CYS A N 1
ATOM 1725 C CA . CYS A 1 223 ? -8.611 -15.526 11.928 1.00 98.19 223 CYS A CA 1
ATOM 1726 C C . CYS A 1 223 ? -7.904 -15.294 10.590 1.00 98.19 223 CYS A C 1
ATOM 1728 O O . CYS A 1 223 ? -7.526 -16.259 9.933 1.00 98.19 223 CYS A O 1
ATOM 1730 N N . TYR A 1 224 ? -7.666 -14.033 10.222 1.00 97.44 224 TYR A N 1
ATOM 1731 C CA . TYR A 1 224 ? -6.901 -13.695 9.025 1.00 97.44 224 TYR A CA 1
ATOM 1732 C C . TYR A 1 224 ? -5.441 -14.174 9.104 1.00 97.44 224 TYR A C 1
ATOM 1734 O O . TYR A 1 224 ? -4.898 -14.647 8.108 1.00 97.44 224 TYR A O 1
ATOM 1742 N N . GLY A 1 225 ? -4.807 -14.087 10.280 1.00 96.69 225 GLY A N 1
ATOM 1743 C CA . GLY A 1 225 ? -3.474 -14.648 10.524 1.00 96.69 225 GLY A CA 1
ATOM 1744 C C . GLY A 1 225 ? -3.435 -16.160 10.292 1.00 96.69 225 GLY A C 1
ATOM 1745 O O . GLY A 1 225 ? -2.646 -16.628 9.475 1.00 96.69 225 GLY A O 1
ATOM 1746 N N . ARG A 1 226 ? -4.370 -16.897 10.910 1.00 97.62 226 ARG A N 1
ATOM 1747 C CA . ARG A 1 226 ? -4.499 -18.358 10.751 1.00 97.62 226 ARG A CA 1
ATOM 1748 C C . ARG A 1 226 ? -4.762 -18.778 9.303 1.00 97.62 226 ARG A C 1
ATOM 1750 O O . ARG A 1 226 ? -4.192 -19.756 8.831 1.00 97.62 226 ARG A O 1
ATOM 1757 N N . GLU A 1 227 ? -5.623 -18.057 8.584 1.00 95.81 227 GLU A N 1
ATOM 1758 C CA . GLU A 1 227 ? -5.882 -18.308 7.158 1.00 95.81 227 GLU A CA 1
ATOM 1759 C C . GLU A 1 227 ? -4.603 -18.133 6.329 1.00 95.81 227 GLU A C 1
ATOM 1761 O O . GLU A 1 227 ? -4.229 -19.029 5.575 1.00 95.81 227 GLU A O 1
ATOM 1766 N N . ARG A 1 228 ? -3.877 -17.026 6.528 1.00 94.62 228 ARG A N 1
ATOM 1767 C CA . ARG A 1 228 ? -2.615 -16.756 5.827 1.00 94.62 228 ARG A CA 1
ATOM 1768 C C . ARG A 1 228 ? -1.546 -17.811 6.128 1.00 94.62 228 ARG A C 1
ATOM 1770 O O . ARG A 1 228 ? -0.780 -18.174 5.239 1.00 94.62 228 ARG A O 1
ATOM 1777 N N . GLU A 1 229 ? -1.455 -18.287 7.363 1.00 93.94 229 GLU A N 1
ATOM 1778 C CA . GLU A 1 229 ? -0.537 -19.369 7.738 1.00 93.94 229 GLU A CA 1
ATOM 1779 C C . GLU A 1 229 ? -0.890 -20.679 7.032 1.00 93.94 229 GLU A C 1
ATOM 1781 O O . GLU A 1 229 ? -0.001 -21.321 6.475 1.00 93.94 229 GLU A O 1
ATOM 1786 N N . ARG A 1 230 ? -2.181 -21.029 6.950 1.00 93.81 230 ARG A N 1
ATOM 1787 C CA . ARG A 1 230 ? -2.652 -22.181 6.164 1.00 93.81 230 ARG A CA 1
ATOM 1788 C C . ARG A 1 230 ? -2.312 -22.028 4.682 1.00 93.81 230 ARG A C 1
ATOM 1790 O O . ARG A 1 230 ? -1.785 -22.962 4.084 1.00 93.81 230 ARG A O 1
ATOM 1797 N N . GLU A 1 231 ? -2.547 -20.855 4.093 1.00 89.25 231 GLU A N 1
ATOM 1798 C CA . GLU A 1 231 ? -2.168 -20.566 2.703 1.00 89.25 231 GLU A CA 1
ATOM 1799 C C . GLU A 1 231 ? -0.659 -20.730 2.488 1.00 89.25 231 GLU A C 1
ATOM 1801 O O . GLU A 1 231 ? -0.242 -21.370 1.524 1.00 89.25 231 GLU A O 1
ATOM 1806 N N . ARG A 1 232 ? 0.171 -20.208 3.399 1.00 86.19 232 ARG A N 1
ATOM 1807 C CA . ARG A 1 232 ? 1.630 -20.377 3.354 1.00 86.19 232 ARG A CA 1
ATOM 1808 C C . ARG A 1 232 ? 2.045 -21.838 3.495 1.00 86.19 232 ARG A C 1
ATOM 1810 O O . ARG A 1 232 ? 2.919 -22.262 2.752 1.00 86.19 232 ARG A O 1
ATOM 1817 N N . ALA A 1 233 ? 1.415 -22.613 4.376 1.00 88.75 233 ALA A N 1
ATOM 1818 C CA . ALA A 1 233 ? 1.703 -24.037 4.541 1.00 88.75 233 ALA A CA 1
ATOM 1819 C C . ALA A 1 233 ? 1.341 -24.852 3.286 1.00 88.75 233 ALA A C 1
ATOM 1821 O O . ALA A 1 233 ? 2.055 -25.783 2.922 1.00 88.75 233 ALA A O 1
ATOM 1822 N N . VAL A 1 234 ? 0.266 -24.485 2.581 1.00 86.00 234 VAL A N 1
ATOM 1823 C CA . VAL A 1 234 ? -0.128 -25.122 1.314 1.00 86.00 234 VAL A CA 1
ATOM 1824 C C . VAL A 1 234 ? 0.775 -24.681 0.158 1.00 86.00 234 VAL A C 1
ATOM 1826 O O . VAL A 1 234 ? 1.183 -25.514 -0.650 1.00 86.00 234 VAL A O 1
ATOM 1829 N N . LEU A 1 235 ? 1.099 -23.389 0.056 1.00 79.31 235 LEU A N 1
ATOM 1830 C CA . LEU A 1 235 ? 1.922 -22.840 -1.028 1.00 79.31 235 LEU A CA 1
ATOM 1831 C C . LEU A 1 235 ? 3.405 -23.183 -0.877 1.00 79.31 235 LEU A C 1
ATOM 1833 O O . LEU A 1 235 ? 4.038 -23.517 -1.873 1.00 79.31 235 LEU A O 1
ATOM 1837 N N . GLY A 1 236 ? 3.934 -23.177 0.347 1.00 70.56 236 GLY A N 1
ATOM 1838 C CA . GLY A 1 236 ? 5.292 -23.633 0.652 1.00 70.56 236 GLY A CA 1
ATOM 1839 C C . GLY A 1 236 ? 5.501 -25.110 0.316 1.00 70.56 236 GLY A C 1
ATOM 1840 O O . GLY A 1 236 ? 6.598 -25.503 -0.054 1.00 70.56 236 GLY A O 1
ATOM 1841 N N . LYS A 1 237 ? 4.430 -25.918 0.333 1.00 59.84 237 LYS A N 1
ATOM 1842 C CA . LYS A 1 237 ? 4.447 -27.305 -0.161 1.00 59.84 237 LYS A CA 1
ATOM 1843 C C . LYS A 1 237 ? 4.268 -27.427 -1.681 1.00 59.84 237 LYS A C 1
ATOM 1845 O O . LYS A 1 237 ? 4.580 -28.466 -2.249 1.00 59.84 237 LYS A O 1
ATOM 1850 N N . LYS A 1 238 ? 3.751 -26.397 -2.362 1.00 54.22 238 LYS A N 1
ATOM 1851 C CA . LYS A 1 238 ? 3.481 -26.413 -3.816 1.00 54.22 238 LYS A CA 1
ATOM 1852 C C . LYS A 1 238 ? 4.577 -25.759 -4.660 1.00 54.22 238 LYS A C 1
ATOM 1854 O O . LYS A 1 238 ? 4.505 -25.827 -5.886 1.00 54.22 238 LYS A O 1
ATOM 1859 N N . SER A 1 239 ? 5.597 -25.160 -4.052 1.00 44.38 239 SER A N 1
ATOM 1860 C CA . SER A 1 239 ? 6.650 -24.444 -4.770 1.00 44.38 239 SER A CA 1
ATOM 1861 C C . SER A 1 239 ? 7.844 -25.309 -5.183 1.00 44.38 239 SER A C 1
ATOM 1863 O O . SER A 1 239 ? 8.952 -24.832 -5.044 1.00 44.38 239 SER A O 1
ATOM 1865 N N . VAL A 1 240 ? 7.642 -26.523 -5.712 1.00 45.28 240 VAL A N 1
ATOM 1866 C CA . VAL A 1 240 ? 8.494 -27.122 -6.766 1.00 45.28 240 VAL A CA 1
ATOM 1867 C C . VAL A 1 240 ? 7.685 -28.226 -7.471 1.00 45.28 240 VAL A C 1
ATOM 1869 O O . VAL A 1 240 ? 7.826 -29.411 -7.192 1.00 45.28 240 VAL A O 1
ATOM 1872 N N . ARG A 1 241 ? 6.826 -27.877 -8.431 1.00 43.66 241 ARG A N 1
ATOM 1873 C CA . ARG A 1 241 ? 6.647 -28.762 -9.592 1.00 43.66 241 ARG A CA 1
ATOM 1874 C C . ARG A 1 241 ? 7.343 -28.079 -10.748 1.00 43.66 241 ARG A C 1
ATOM 1876 O O . ARG A 1 241 ? 6.759 -27.229 -11.415 1.00 43.66 241 ARG A O 1
ATOM 1883 N N . VAL A 1 242 ? 8.625 -28.407 -10.913 1.00 48.03 242 VAL A N 1
ATOM 1884 C CA . VAL A 1 242 ? 9.350 -28.148 -12.157 1.00 48.03 242 VAL A CA 1
ATOM 1885 C C . VAL A 1 242 ? 8.477 -28.710 -13.271 1.00 48.03 242 VAL A C 1
ATOM 1887 O O . VAL A 1 242 ? 8.132 -29.892 -13.259 1.00 48.03 242 VAL A O 1
ATOM 1890 N N . CYS A 1 243 ? 8.057 -27.850 -14.197 1.00 43.56 243 CYS A N 1
ATOM 1891 C CA . CYS A 1 243 ? 7.474 -28.311 -15.444 1.00 43.56 243 CYS A CA 1
ATOM 1892 C C . CYS A 1 243 ? 8.544 -29.202 -16.082 1.00 43.56 243 CYS A C 1
ATOM 1894 O O . CYS A 1 243 ? 9.622 -28.695 -16.404 1.00 43.56 243 CYS A O 1
ATOM 1896 N N . LYS A 1 244 ? 8.308 -30.521 -16.156 1.00 45.00 244 LYS A N 1
ATOM 1897 C CA . LYS A 1 244 ? 9.209 -31.443 -16.857 1.00 45.00 244 LYS A CA 1
ATOM 1898 C C . LYS A 1 244 ? 9.480 -30.803 -18.215 1.00 45.00 244 LYS A C 1
ATOM 1900 O O . LYS A 1 244 ? 8.528 -30.544 -18.944 1.00 45.00 244 LYS A O 1
ATOM 1905 N N . LYS A 1 245 ? 10.748 -30.468 -18.492 1.00 44.41 245 LYS A N 1
ATOM 1906 C CA . LYS A 1 245 ? 11.192 -29.956 -19.792 1.00 44.41 245 LYS A CA 1
ATOM 1907 C C . LYS A 1 245 ? 10.657 -30.918 -20.849 1.00 44.41 245 LYS A C 1
ATOM 1909 O O . LYS A 1 245 ? 11.221 -31.993 -21.035 1.00 44.41 245 LYS A O 1
ATOM 1914 N N . THR A 1 246 ? 9.571 -30.562 -21.524 1.00 49.56 246 THR A N 1
ATOM 1915 C CA . THR A 1 246 ? 9.249 -31.164 -22.809 1.00 49.56 246 THR A CA 1
ATOM 1916 C C . THR A 1 246 ? 10.417 -30.771 -23.696 1.00 49.56 246 THR A C 1
ATOM 1918 O O . THR A 1 246 ? 10.648 -29.580 -23.912 1.00 49.56 246 THR A O 1
ATOM 1921 N N . LYS A 1 247 ? 11.235 -31.754 -24.087 1.00 43.44 247 LYS A N 1
ATOM 1922 C CA . LYS A 1 247 ? 12.312 -31.563 -25.057 1.00 43.44 247 LYS A CA 1
ATOM 1923 C C . LYS A 1 247 ? 11.674 -30.935 -26.294 1.00 43.44 247 LYS A C 1
ATOM 1925 O O . LYS A 1 247 ? 10.975 -31.612 -27.037 1.00 43.44 247 LYS A O 1
ATOM 1930 N N . ILE A 1 248 ? 11.881 -29.636 -26.480 1.00 48.47 248 ILE A N 1
ATOM 1931 C CA . ILE A 1 248 ? 11.710 -29.014 -27.784 1.00 48.47 248 ILE A CA 1
ATOM 1932 C C . ILE A 1 248 ? 12.914 -29.522 -28.563 1.00 48.47 248 ILE A C 1
ATOM 1934 O O . ILE A 1 248 ? 14.032 -29.055 -28.356 1.00 48.47 248 ILE A O 1
ATOM 1938 N N . SER A 1 249 ? 12.701 -30.572 -29.351 1.00 47.69 249 SER A N 1
ATOM 1939 C CA . SER A 1 249 ? 13.637 -30.985 -30.384 1.00 47.69 249 SER A CA 1
ATOM 1940 C C . SER A 1 249 ? 13.824 -29.788 -31.306 1.00 47.69 249 SER A C 1
ATOM 1942 O O . SER A 1 249 ? 12.919 -29.410 -32.049 1.00 47.69 249 SER A O 1
ATOM 1944 N N . SER A 1 250 ? 14.974 -29.143 -31.179 1.00 43.97 250 SER A N 1
ATOM 1945 C CA . SER A 1 250 ? 15.445 -28.103 -32.075 1.00 43.97 250 SER A CA 1
ATOM 1946 C C . SER A 1 250 ? 15.659 -28.718 -33.454 1.00 43.97 250 SER A C 1
ATOM 1948 O O . SER A 1 250 ? 16.732 -29.240 -33.742 1.00 43.97 250 SER A O 1
ATOM 1950 N N . VAL A 1 251 ? 14.629 -28.679 -34.294 1.00 50.72 251 VAL A N 1
ATOM 1951 C CA . VAL A 1 251 ? 14.805 -28.795 -35.740 1.00 50.72 251 VAL A CA 1
ATOM 1952 C C . VAL A 1 251 ? 15.198 -27.398 -36.204 1.00 50.72 251 VAL A C 1
ATOM 1954 O O . VAL A 1 251 ? 14.350 -26.519 -36.349 1.00 50.72 251 VAL A O 1
ATOM 1957 N N . LEU A 1 252 ? 16.503 -27.158 -36.302 1.00 49.06 252 LEU A N 1
ATOM 1958 C CA . LEU A 1 252 ? 17.021 -26.005 -37.030 1.00 49.06 252 LEU A CA 1
ATOM 1959 C C . LEU A 1 252 ? 16.885 -26.319 -38.527 1.00 49.06 252 LEU A C 1
ATOM 1961 O O . LEU A 1 252 ? 17.284 -27.411 -38.931 1.00 49.06 252 LEU A O 1
ATOM 1965 N N . PRO A 1 253 ? 16.327 -25.417 -39.349 1.00 49.22 253 PRO A N 1
ATOM 1966 C CA . PRO A 1 253 ? 16.431 -25.543 -40.793 1.00 49.22 253 PRO A CA 1
ATOM 1967 C C . PRO A 1 253 ? 17.883 -25.276 -41.202 1.00 49.22 253 PRO A C 1
ATOM 1969 O O . PRO A 1 253 ? 18.425 -24.207 -40.922 1.00 49.22 253 PRO A O 1
ATOM 1972 N N . THR A 1 254 ? 18.517 -26.266 -41.822 1.00 56.97 254 THR A N 1
ATOM 1973 C CA . THR A 1 254 ? 19.774 -26.095 -42.552 1.00 56.97 254 THR A CA 1
ATOM 1974 C C . THR A 1 254 ? 19.492 -25.216 -43.772 1.00 56.97 254 THR A C 1
ATOM 1976 O O . THR A 1 254 ? 18.548 -25.497 -44.512 1.00 56.97 254 THR A O 1
ATOM 1979 N N . ILE A 1 255 ? 20.259 -24.136 -43.925 1.00 65.38 255 ILE A N 1
ATOM 1980 C CA . ILE A 1 255 ? 20.299 -23.293 -45.131 1.00 65.38 255 ILE A CA 1
ATOM 1981 C C . ILE A 1 255 ? 21.397 -23.838 -46.035 1.00 65.38 255 ILE A C 1
ATOM 1983 O O . ILE A 1 255 ? 22.464 -24.177 -45.473 1.00 65.38 255 ILE A O 1
#

Radius of gyration: 31.59 Å; chains: 1; bounding box: 90×56×76 Å

Secondary structure (DSSP, 8-state):
------S-S--TT----------SSSHHHHHHHHHHHHHHHHT----TTT-PPPPTT---BTTB-HHHHHHH-EEE-TTT--EEEEEEEETTEEEEHHHHSPPEEPTTT--EE-EEE-TTS-EEETTTSS-EEE-TTT--EEEEEEE-TTS-EEEHHHHHHH--PPEEEBTTT--EEE-SEE-TTS-EE-TTT-PPPEEE-TTT-SEEEEEEEETTEEEEHHHHHHHHHHHHHHHHHHS------------PPP-

Sequence (255 aa):
MQGQEQAAKNCVYCGFERDDMKPAWTGILACAACRIILLLVKFGLRCALCGKTPEKNSKFQNRLCEDCELIGVSARCFRCGLCRPIARKTKLGSVCIVCERSRHECAKCRKFLRGRSYKTGIWLCNYCNSSDAECSKCLEVKPIKKYCENGLTICRHCAAKEYVPPKHVCGKCGKVAPWAKRNADQTGLCSTCYERPVHKCVVCKTEKQVRKWTKKGTVCATCYGRERERERAVLGKKSVRVCKKTKISSVLPTI

Foldseek 3Di:
DDDDDDDPDDPPPDPDDDDDDDDDDVVVVVVVVVVVVVVVVVPQLQQPPPRDDDDPDFDDDPSHTPQRVQQVQFDQALPPRDGARFPDADPSGTHHPCRVCWFDQQPVPRDRADFDQDPVRHTHHPQRPQQFDQQPPPRDRGRFDDADPVRGTHHPVRVVVPPDAQWDQAPPPRDTAHAPDADPVRHGHHPVRDDAAWDQAPPPRDTARFDDADPSGTHHPVRVVVVVVVVCVVVVVVPDPDPPPPPPPPPDDDD

pLDDT: mean 76.76, std 18.55, range [42.03, 98.56]